Protein AF-E8ZKC7-F1 (afdb_monomer_lite)

Sequence (234 aa):
MHNDIKVHLKYLAEILKDTLNKMVFMGKIEFPKKLEAYANLWKEEFKDPFTIPLTEAEWQDIKGIAPQFRGNRELQSSIKNVKRTLERQQFRNLSILNLMDEKLNLYMHILETNRQLSLLTRSSQDEVAYISKDFKKRRLMGCQYIHREVKNVTKLTKKHVIVNDIGSYINMFVDFSVKELEHLTHFIKIIRGIVDETIVGEKLALLKTRIREGSFDLPSFRQYMKLESSVNKK

pLDDT: mean 77.43, std 14.8, range [42.66, 95.88]

Structure (mmCIF, N/CA/C/O backbone):
data_AF-E8ZKC7-F1
#
_entry.id   AF-E8ZKC7-F1
#
loop_
_atom_site.group_PDB
_atom_site.id
_atom_site.type_symbol
_atom_site.label_atom_id
_atom_site.label_alt_id
_atom_site.label_comp_id
_atom_site.label_asym_id
_atom_site.label_entity_id
_atom_site.label_seq_id
_atom_site.pdbx_PDB_ins_code
_atom_site.Cartn_x
_atom_site.Cartn_y
_atom_site.Cartn_z
_atom_site.occupancy
_atom_site.B_iso_or_equiv
_atom_site.auth_seq_id
_atom_site.auth_comp_id
_atom_site.auth_asym_id
_atom_site.auth_atom_id
_atom_site.pdbx_PDB_model_num
ATOM 1 N N . MET A 1 1 ? -11.491 -2.869 31.014 1.00 65.31 1 MET A N 1
ATOM 2 C CA . MET A 1 1 ? -11.883 -3.341 29.669 1.00 65.31 1 MET A CA 1
ATOM 3 C C . MET A 1 1 ? -12.138 -2.189 28.697 1.00 65.31 1 MET A C 1
ATOM 5 O O . MET A 1 1 ? -11.352 -2.021 27.777 1.00 65.31 1 MET A O 1
ATOM 9 N N . HIS A 1 2 ? -13.164 -1.348 28.894 1.00 69.25 2 HIS A N 1
ATOM 10 C CA . HIS A 1 2 ? -13.502 -0.270 27.942 1.00 69.25 2 HIS A CA 1
ATOM 11 C C . HIS A 1 2 ? -12.405 0.798 27.759 1.00 69.25 2 HIS A C 1
ATOM 13 O O . HIS A 1 2 ? -12.094 1.180 26.630 1.00 69.25 2 HIS A O 1
ATOM 19 N N . ASN A 1 3 ? -11.773 1.250 28.851 1.00 74.56 3 ASN A N 1
ATOM 20 C CA . ASN A 1 3 ? -10.626 2.165 28.770 1.00 74.56 3 ASN A CA 1
ATOM 21 C C . ASN A 1 3 ? -9.435 1.527 28.043 1.00 74.56 3 ASN A C 1
ATOM 23 O O . ASN A 1 3 ? -8.785 2.198 27.246 1.00 74.56 3 ASN A O 1
ATOM 27 N N . ASP A 1 4 ? -9.201 0.230 28.243 1.00 82.44 4 ASP A N 1
ATOM 28 C CA . ASP A 1 4 ? -8.106 -0.496 27.596 1.00 82.44 4 ASP A CA 1
ATOM 29 C C . ASP A 1 4 ? -8.325 -0.569 26.078 1.00 82.44 4 ASP A C 1
ATOM 31 O O . ASP A 1 4 ? -7.422 -0.248 25.309 1.00 82.44 4 ASP A O 1
ATOM 35 N N . ILE A 1 5 ? -9.553 -0.862 25.626 1.00 85.38 5 ILE A N 1
ATOM 36 C CA . ILE A 1 5 ? -9.918 -0.848 24.197 1.00 85.38 5 ILE A CA 1
ATOM 37 C C . ILE A 1 5 ? -9.679 0.540 23.585 1.00 85.38 5 ILE A C 1
ATOM 39 O O . ILE A 1 5 ? -9.070 0.641 22.519 1.00 85.38 5 ILE A O 1
ATOM 43 N N . LYS A 1 6 ? -10.094 1.624 24.259 1.00 84.88 6 LYS A N 1
ATOM 44 C CA . LYS A 1 6 ? -9.858 2.999 23.776 1.00 84.88 6 LYS A CA 1
ATOM 45 C C . LYS A 1 6 ? -8.367 3.321 23.654 1.00 84.88 6 LYS A C 1
ATOM 47 O O . LYS A 1 6 ? -7.958 3.945 22.672 1.00 84.88 6 LYS A O 1
ATOM 52 N N . VAL A 1 7 ? -7.559 2.877 24.615 1.00 88.69 7 VAL A N 1
ATOM 53 C CA . VAL A 1 7 ? -6.100 3.041 24.594 1.00 88.69 7 VAL A CA 1
ATOM 54 C C . VAL A 1 7 ? -5.484 2.257 23.431 1.00 88.69 7 VAL A C 1
ATOM 56 O O . VAL A 1 7 ? -4.734 2.829 22.638 1.00 88.69 7 VAL A O 1
ATOM 59 N N . HIS A 1 8 ? -5.849 0.985 23.260 1.00 90.44 8 HIS A N 1
ATOM 60 C CA . HIS A 1 8 ? -5.370 0.151 22.155 1.00 90.44 8 HIS A CA 1
ATOM 61 C C . HIS A 1 8 ? -5.750 0.735 20.787 1.00 90.44 8 HIS A C 1
ATOM 63 O O . HIS A 1 8 ? -4.905 0.809 19.894 1.00 90.44 8 HIS A O 1
ATOM 69 N N . LEU A 1 9 ? -6.981 1.233 20.634 1.00 90.31 9 LEU A N 1
ATOM 70 C CA . LEU A 1 9 ? -7.433 1.919 19.422 1.00 90.31 9 LEU A CA 1
ATOM 71 C C . LEU A 1 9 ? -6.625 3.175 19.112 1.00 90.31 9 LEU A C 1
ATOM 73 O O . LEU A 1 9 ? -6.311 3.415 17.949 1.00 90.31 9 LEU A O 1
ATOM 77 N N . LYS A 1 10 ? -6.306 3.989 20.124 1.00 91.56 10 LYS A N 1
ATOM 78 C CA . LYS A 1 10 ? -5.511 5.207 19.932 1.00 91.56 10 LYS A CA 1
ATOM 79 C C . LYS A 1 10 ? -4.134 4.865 19.362 1.00 91.56 10 LYS A C 1
ATOM 81 O O . LYS A 1 10 ? -3.764 5.401 18.322 1.00 91.56 10 LYS A O 1
ATOM 86 N N . TYR A 1 11 ? -3.424 3.929 19.987 1.00 93.25 11 TYR A N 1
ATOM 87 C CA . TYR A 1 11 ? -2.100 3.516 19.520 1.00 93.25 11 TYR A CA 1
ATOM 88 C C . TYR A 1 11 ? -2.143 2.823 18.155 1.00 93.25 11 TYR A C 1
ATOM 90 O O . TYR A 1 11 ? -1.273 3.048 17.315 1.00 93.25 11 TYR A O 1
ATOM 98 N N . LEU A 1 12 ? -3.165 2.001 17.899 1.00 93.12 12 LEU A N 1
ATOM 99 C CA . LEU A 1 12 ? -3.376 1.405 16.582 1.00 93.12 12 LEU A CA 1
ATOM 100 C C . LEU A 1 12 ? -3.551 2.483 15.507 1.00 93.12 12 LEU A C 1
ATOM 102 O O . LEU A 1 12 ? -2.923 2.405 14.450 1.00 93.12 12 LEU A O 1
ATOM 106 N N . ALA A 1 13 ? -4.400 3.474 15.790 1.00 92.69 13 ALA A N 1
ATOM 107 C CA . ALA A 1 13 ? -4.666 4.582 14.892 1.00 92.69 13 ALA A CA 1
ATOM 108 C C . ALA A 1 13 ? -3.384 5.349 14.582 1.00 92.69 13 ALA A C 1
ATOM 110 O O . ALA A 1 13 ? -3.121 5.597 13.416 1.00 92.69 13 ALA A O 1
ATOM 111 N N . GLU A 1 14 ? -2.574 5.676 15.589 1.00 94.25 14 GLU A N 1
ATOM 112 C CA . GLU A 1 14 ? -1.299 6.376 15.405 1.00 94.25 14 GLU A CA 1
ATOM 113 C C . GLU A 1 14 ? -0.352 5.602 14.471 1.00 94.25 14 GLU A C 1
ATOM 115 O O . GLU A 1 14 ? 0.099 6.159 13.471 1.00 94.25 14 GLU A O 1
ATOM 120 N N . ILE A 1 15 ? -0.124 4.308 14.726 1.00 93.56 15 ILE A N 1
ATOM 121 C CA . ILE A 1 15 ? 0.823 3.484 13.952 1.00 93.56 15 ILE A CA 1
ATOM 122 C C . ILE A 1 15 ? 0.359 3.288 12.498 1.00 93.56 15 ILE A C 1
ATOM 124 O O . ILE A 1 15 ? 1.130 3.493 11.553 1.00 93.56 15 ILE A O 1
ATOM 128 N N . LEU A 1 16 ? -0.897 2.872 12.293 1.00 93.25 16 LEU A N 1
ATOM 129 C CA . LEU A 1 16 ? -1.404 2.598 10.944 1.00 93.25 16 LEU A CA 1
ATOM 130 C C . LEU A 1 16 ? -1.605 3.883 10.140 1.00 93.25 16 LEU A C 1
ATOM 132 O O . LEU A 1 16 ? -1.280 3.913 8.954 1.00 93.25 16 LEU A O 1
ATOM 136 N N . LYS A 1 17 ? -2.099 4.955 10.770 1.00 93.75 17 LYS A N 1
ATOM 137 C CA . LYS A 1 17 ? -2.286 6.248 10.103 1.00 93.75 17 LYS A CA 1
ATOM 138 C C . LYS A 1 17 ? -0.957 6.845 9.665 1.00 93.75 17 LYS A C 1
ATOM 140 O O . LYS A 1 17 ? -0.885 7.350 8.551 1.00 93.75 17 LYS A O 1
ATOM 145 N N . ASP A 1 18 ? 0.079 6.779 10.501 1.00 95.19 18 ASP A N 1
ATOM 146 C CA . ASP A 1 18 ? 1.423 7.236 10.130 1.00 95.19 18 ASP A CA 1
ATOM 147 C C . ASP A 1 18 ? 1.944 6.487 8.895 1.00 95.19 18 ASP A C 1
ATOM 149 O O . ASP A 1 18 ? 2.360 7.105 7.915 1.00 95.19 18 ASP A O 1
ATOM 153 N N . THR A 1 19 ? 1.819 5.157 8.892 1.00 94.38 19 THR A N 1
ATOM 154 C CA . THR A 1 19 ? 2.231 4.316 7.757 1.00 94.38 19 THR A CA 1
ATOM 155 C C . THR A 1 19 ? 1.493 4.697 6.472 1.00 94.38 19 THR A C 1
ATOM 157 O O . THR A 1 19 ? 2.123 4.945 5.444 1.00 94.38 19 THR A O 1
ATOM 160 N N . LEU A 1 20 ? 0.163 4.795 6.530 1.00 93.44 20 LEU A N 1
ATOM 161 C CA . LEU A 1 20 ? -0.666 5.122 5.369 1.00 93.44 20 LEU A CA 1
ATOM 162 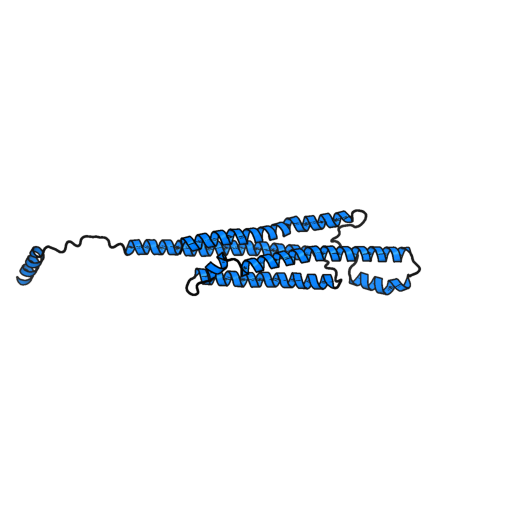C C . LEU A 1 20 ? -0.416 6.544 4.864 1.00 93.44 20 LEU A C 1
ATOM 164 O O . LEU A 1 20 ? -0.285 6.756 3.661 1.00 93.44 20 LEU A O 1
ATOM 168 N N . ASN A 1 21 ? -0.262 7.515 5.764 1.00 93.75 21 ASN A N 1
ATOM 169 C CA . ASN A 1 21 ? 0.079 8.885 5.389 1.00 93.75 21 ASN A CA 1
ATOM 170 C C . ASN A 1 21 ? 1.437 8.963 4.688 1.00 93.75 21 ASN A C 1
ATOM 172 O O . ASN A 1 21 ? 1.561 9.688 3.704 1.00 93.75 21 ASN A O 1
ATOM 176 N N . LYS A 1 22 ? 2.440 8.205 5.147 1.00 93.50 22 LYS A N 1
ATOM 177 C CA . LYS A 1 22 ? 3.746 8.122 4.476 1.00 93.50 22 LYS A CA 1
ATOM 178 C C . LYS A 1 22 ? 3.622 7.544 3.069 1.00 93.50 22 LYS A C 1
ATOM 180 O O . LYS A 1 22 ? 4.238 8.073 2.149 1.00 93.50 22 LYS A O 1
ATOM 185 N N . MET A 1 23 ? 2.800 6.511 2.879 1.00 93.56 23 MET A N 1
ATOM 186 C CA . MET A 1 23 ? 2.533 5.951 1.548 1.00 93.56 23 MET A CA 1
ATOM 187 C C . MET A 1 23 ? 1.838 6.969 0.633 1.00 93.56 23 MET A C 1
ATOM 189 O O . MET A 1 23 ? 2.282 7.184 -0.493 1.00 93.56 23 MET A O 1
ATOM 193 N N . VAL A 1 24 ? 0.808 7.665 1.127 1.00 91.81 24 VAL A N 1
ATOM 194 C CA . VAL A 1 24 ? 0.118 8.727 0.374 1.00 91.81 24 VAL A CA 1
ATOM 195 C C . VAL A 1 24 ? 1.070 9.874 0.023 1.00 91.81 24 VAL A C 1
ATOM 197 O O . VAL A 1 24 ? 1.074 10.341 -1.115 1.00 91.81 24 VAL A O 1
ATOM 200 N N . PHE A 1 25 ? 1.887 10.328 0.976 1.00 91.12 25 PHE A N 1
ATOM 201 C CA . PHE A 1 25 ? 2.868 11.391 0.762 1.00 91.12 25 PHE A CA 1
ATOM 202 C C . PHE A 1 25 ? 3.902 11.001 -0.296 1.00 91.12 25 PHE A C 1
ATOM 204 O O . PHE A 1 25 ? 4.134 11.759 -1.238 1.00 91.12 25 PHE A O 1
ATOM 211 N N . MET A 1 26 ? 4.477 9.802 -0.176 1.00 89.75 26 MET A N 1
ATOM 212 C CA . MET A 1 26 ? 5.424 9.264 -1.151 1.00 89.75 26 MET A CA 1
ATOM 213 C C . MET A 1 26 ? 4.820 9.257 -2.554 1.00 89.75 26 MET A C 1
ATOM 215 O O . MET A 1 26 ? 5.409 9.766 -3.504 1.00 89.75 26 MET A O 1
ATOM 219 N N . GLY A 1 27 ? 3.598 8.748 -2.634 1.00 86.75 27 GLY A N 1
ATOM 220 C CA . GLY A 1 27 ? 2.721 8.804 -3.781 1.00 86.75 27 GLY A CA 1
ATOM 221 C C . GLY A 1 27 ? 2.618 10.150 -4.486 1.00 86.75 27 GLY A C 1
ATOM 222 O O . GLY A 1 27 ? 2.897 10.275 -5.674 1.00 86.75 27 GLY A O 1
ATOM 223 N N . LYS A 1 28 ? 2.180 11.155 -3.724 1.00 87.44 28 LYS A N 1
ATOM 224 C CA . LYS A 1 28 ? 1.818 12.482 -4.234 1.00 87.44 28 LYS A CA 1
ATOM 225 C C . LYS A 1 28 ? 3.014 13.403 -4.458 1.00 87.44 28 LYS A C 1
ATOM 227 O O . LYS A 1 28 ? 2.903 14.336 -5.245 1.00 87.44 28 LYS A O 1
ATOM 232 N N . ILE A 1 29 ? 4.118 13.192 -3.740 1.00 86.38 29 ILE A N 1
ATOM 233 C CA . ILE A 1 29 ? 5.238 14.142 -3.683 1.00 86.38 29 ILE A CA 1
ATOM 234 C C . ILE A 1 29 ? 6.564 13.485 -4.064 1.00 86.38 29 ILE A C 1
ATOM 236 O O . ILE A 1 29 ? 7.255 13.984 -4.952 1.00 86.38 29 ILE A O 1
ATOM 240 N N . GLU A 1 30 ? 6.957 12.390 -3.407 1.00 86.31 30 GLU A N 1
ATOM 241 C CA . GLU A 1 30 ? 8.292 11.811 -3.615 1.00 86.31 30 GLU A CA 1
ATOM 242 C C . GLU A 1 30 ? 8.447 11.158 -4.987 1.00 86.31 30 GLU A C 1
ATOM 244 O O . GLU A 1 30 ? 9.483 11.343 -5.626 1.00 86.31 30 GLU A O 1
ATOM 249 N N . PHE A 1 31 ? 7.443 10.412 -5.458 1.00 87.88 31 PHE A N 1
ATOM 250 C CA . PHE A 1 31 ? 7.515 9.773 -6.769 1.00 87.88 31 PHE A CA 1
ATOM 251 C C . PHE A 1 31 ? 7.603 10.796 -7.907 1.00 87.88 31 PHE A C 1
ATOM 253 O O . PHE A 1 31 ? 8.563 10.690 -8.673 1.00 87.88 31 PHE A O 1
ATOM 260 N N . PRO A 1 32 ? 6.730 11.823 -8.000 1.00 83.38 32 PRO A N 1
ATOM 261 C CA . PRO A 1 32 ? 6.883 12.876 -9.004 1.00 83.38 32 PRO A CA 1
ATOM 262 C C . PRO A 1 32 ? 8.246 13.572 -8.951 1.00 83.38 32 PRO A C 1
ATOM 264 O O . PRO A 1 32 ? 8.886 13.736 -9.984 1.00 83.38 32 PRO A O 1
ATOM 267 N N . LYS A 1 33 ? 8.755 13.903 -7.756 1.00 82.88 33 LYS A N 1
ATOM 268 C CA . LYS A 1 33 ? 10.082 14.527 -7.612 1.00 82.88 33 LYS A CA 1
ATOM 269 C C . LYS A 1 33 ? 11.218 13.622 -8.080 1.00 82.88 33 LYS A C 1
ATOM 271 O O . LYS A 1 33 ? 12.145 14.096 -8.726 1.00 82.88 33 LYS A O 1
ATOM 276 N N . LYS A 1 34 ? 11.172 12.322 -7.765 1.00 83.38 34 LYS A N 1
ATOM 277 C CA . LYS A 1 34 ? 12.164 11.352 -8.260 1.00 83.38 34 LYS A CA 1
ATOM 278 C C . LYS A 1 34 ? 12.102 11.237 -9.775 1.00 83.38 34 LYS A C 1
ATOM 280 O O . LYS A 1 34 ? 13.139 11.245 -10.428 1.00 83.38 34 LYS A O 1
ATOM 285 N N . LEU A 1 35 ? 10.895 11.166 -10.324 1.00 77.19 35 LEU A N 1
ATOM 286 C CA . LEU A 1 35 ? 10.656 11.151 -11.760 1.00 77.19 35 LEU A CA 1
ATOM 287 C C . LEU A 1 35 ? 11.234 12.393 -12.448 1.00 77.19 35 LEU A C 1
ATOM 289 O O . LEU A 1 35 ? 11.969 12.253 -13.422 1.00 77.19 35 LEU A O 1
ATOM 293 N N . GLU A 1 36 ? 10.992 13.582 -11.900 1.00 75.50 36 GLU A N 1
ATOM 294 C CA . GLU A 1 36 ? 11.533 14.844 -12.408 1.00 75.50 36 GLU A CA 1
ATOM 295 C C . GLU A 1 36 ? 13.062 14.925 -12.274 1.00 75.50 36 GLU A C 1
ATOM 297 O O . GLU A 1 36 ? 13.755 15.287 -13.223 1.00 75.50 36 GLU A O 1
ATOM 302 N N . ALA A 1 37 ? 13.623 14.532 -11.128 1.00 75.19 37 ALA A N 1
ATOM 303 C CA . ALA A 1 37 ? 15.070 14.477 -10.936 1.00 75.19 37 ALA A CA 1
ATOM 304 C C . ALA A 1 37 ? 15.726 13.546 -11.962 1.00 75.19 37 ALA A C 1
ATOM 306 O O . ALA A 1 37 ? 16.743 13.892 -12.565 1.00 75.19 37 ALA A O 1
ATOM 307 N N . TYR A 1 38 ? 15.111 12.390 -12.219 1.00 75.62 38 TYR A N 1
ATOM 308 C CA . TYR A 1 38 ? 15.585 11.494 -13.256 1.00 75.62 38 TYR A CA 1
ATOM 309 C C . TYR A 1 38 ? 15.369 12.030 -14.666 1.00 75.62 38 TYR A C 1
ATOM 311 O O . TYR A 1 38 ? 16.163 11.671 -15.524 1.00 75.62 38 TYR A O 1
ATOM 319 N N . ALA A 1 39 ? 14.340 12.843 -14.921 1.00 67.00 39 ALA A N 1
ATOM 320 C CA . ALA A 1 39 ? 14.123 13.531 -16.194 1.00 67.00 39 ALA A CA 1
ATOM 321 C C . ALA A 1 39 ? 15.231 14.551 -16.476 1.00 67.00 39 ALA A C 1
ATOM 323 O O . ALA A 1 39 ? 15.784 14.604 -17.571 1.00 67.00 39 ALA A O 1
ATOM 324 N N . ASN A 1 40 ? 15.593 15.329 -15.456 1.00 63.78 40 ASN A N 1
ATOM 325 C CA . ASN A 1 40 ? 16.564 16.415 -15.552 1.00 63.78 40 ASN A CA 1
ATOM 326 C C . ASN A 1 40 ? 17.985 15.938 -15.887 1.00 63.78 40 ASN A C 1
ATOM 328 O O . ASN A 1 40 ? 18.739 16.694 -16.491 1.00 63.78 40 ASN A O 1
ATOM 332 N N . LEU A 1 41 ? 18.329 14.678 -15.593 1.00 61.31 41 LEU A N 1
ATOM 333 C CA . LEU A 1 41 ? 19.590 14.049 -16.021 1.00 61.31 41 LEU A CA 1
ATOM 334 C C . LEU A 1 41 ? 19.732 13.911 -17.554 1.00 61.31 41 LEU A C 1
ATOM 336 O O . LEU A 1 41 ? 20.786 13.492 -18.027 1.00 61.31 41 LEU A O 1
ATOM 340 N N . TRP A 1 42 ? 18.686 14.233 -18.321 1.00 57.28 42 TRP A N 1
ATOM 341 C CA . TRP A 1 42 ? 18.598 14.019 -19.771 1.00 57.28 42 TRP A CA 1
ATOM 342 C C . TRP A 1 42 ? 18.206 15.254 -20.572 1.00 57.28 42 TRP A C 1
ATOM 344 O O . TRP A 1 42 ? 17.943 15.152 -21.772 1.00 57.28 42 TRP A O 1
ATOM 354 N N . LYS A 1 43 ? 18.175 16.419 -19.920 1.00 52.59 43 LYS A N 1
ATOM 355 C CA . LYS A 1 43 ? 17.760 17.692 -20.520 1.00 52.59 43 LYS A CA 1
ATOM 356 C C . LYS A 1 43 ? 18.650 18.196 -21.664 1.00 52.59 43 LYS A C 1
ATOM 358 O O . LYS A 1 43 ? 18.370 19.273 -22.174 1.00 52.59 43 LYS A O 1
ATOM 363 N N . GLU A 1 44 ? 19.652 17.438 -22.109 1.00 47.19 44 GLU A N 1
ATOM 364 C CA . GLU A 1 44 ? 20.413 17.806 -23.303 1.00 47.19 44 GLU A CA 1
ATOM 365 C C . GLU A 1 44 ? 19.759 17.423 -24.635 1.00 47.19 44 GLU A C 1
ATOM 367 O O . GLU A 1 44 ? 20.146 18.051 -25.602 1.00 47.19 44 GLU A O 1
ATOM 372 N N . GLU A 1 45 ? 18.747 16.537 -24.746 1.00 45.38 45 GLU A N 1
ATOM 373 C CA . GLU A 1 45 ? 18.021 16.419 -26.045 1.00 45.38 45 GLU A CA 1
ATOM 374 C C . GLU A 1 45 ? 16.715 15.593 -26.101 1.00 45.38 45 GLU A C 1
ATOM 376 O O . GLU A 1 45 ? 16.157 15.419 -27.183 1.00 45.38 45 GLU A O 1
ATOM 381 N N . PHE A 1 46 ? 16.156 15.096 -24.990 1.00 45.06 46 PHE A N 1
ATOM 382 C CA . PHE A 1 46 ? 14.907 14.313 -25.045 1.00 45.06 46 PHE A CA 1
ATOM 383 C C . PHE A 1 46 ? 13.725 15.045 -24.396 1.00 45.06 46 PHE A C 1
ATOM 385 O O . PHE A 1 46 ? 13.718 15.309 -23.193 1.00 45.06 46 PHE A O 1
ATOM 392 N N . LYS A 1 47 ? 12.704 15.358 -25.214 1.00 47.12 47 LYS A N 1
ATOM 393 C CA . LYS A 1 47 ? 11.360 15.744 -24.750 1.00 47.12 47 LYS A CA 1
ATOM 394 C C . LYS A 1 47 ? 10.814 14.658 -23.821 1.00 47.12 47 LYS A C 1
ATOM 396 O O . LYS A 1 47 ? 11.007 13.482 -24.099 1.00 47.12 47 LYS A O 1
ATOM 401 N N . ASP A 1 48 ? 10.178 15.119 -22.743 1.00 49.12 48 ASP A N 1
ATOM 402 C CA . ASP A 1 48 ? 9.469 14.395 -21.679 1.00 49.12 48 ASP A CA 1
ATOM 403 C C . ASP A 1 48 ? 9.745 12.869 -21.592 1.00 49.12 48 ASP A C 1
ATOM 405 O O . ASP A 1 48 ? 9.266 12.101 -22.429 1.00 49.12 48 ASP A O 1
ATOM 409 N N . PRO A 1 49 ? 10.470 12.391 -20.558 1.00 47.41 49 PRO A N 1
ATOM 410 C CA . PRO A 1 49 ? 10.896 10.993 -20.427 1.00 47.41 49 PRO A CA 1
ATOM 411 C C . PRO A 1 49 ? 9.755 9.982 -20.207 1.00 47.41 49 PRO A C 1
ATOM 413 O O . PRO A 1 49 ? 10.057 8.799 -20.004 1.00 47.41 49 PRO A O 1
ATOM 416 N N . PHE A 1 50 ? 8.495 10.436 -20.189 1.00 46.53 50 PHE A N 1
ATOM 417 C CA . PHE A 1 50 ? 7.278 9.616 -20.147 1.00 46.53 50 PHE A CA 1
ATOM 418 C C . PHE A 1 50 ? 6.581 9.498 -21.506 1.00 46.53 50 PHE A C 1
ATOM 420 O O . PHE A 1 50 ? 5.852 8.533 -21.730 1.00 46.53 50 PHE A O 1
ATOM 427 N N . THR A 1 51 ? 6.827 10.426 -22.433 1.00 44.72 51 THR A N 1
ATOM 428 C CA . THR A 1 51 ? 6.431 10.271 -23.837 1.00 44.72 51 THR A CA 1
ATOM 429 C C . THR A 1 51 ? 7.474 9.457 -24.576 1.00 44.72 51 THR A C 1
ATOM 431 O O . THR A 1 51 ? 8.650 9.805 -24.648 1.00 44.72 51 THR A O 1
ATOM 434 N N . ILE A 1 52 ? 7.023 8.342 -25.129 1.00 52.09 52 ILE A N 1
ATOM 435 C CA . ILE A 1 52 ? 7.858 7.386 -25.838 1.00 52.09 52 ILE A CA 1
ATOM 436 C C . ILE A 1 52 ? 8.085 7.879 -27.274 1.00 52.09 52 ILE A C 1
ATOM 438 O O . ILE A 1 52 ? 7.102 8.103 -27.979 1.00 52.09 52 ILE A O 1
ATOM 442 N N . PRO A 1 53 ? 9.338 7.990 -27.750 1.00 52.41 53 PRO A N 1
ATOM 443 C CA . PRO A 1 53 ? 9.614 8.071 -29.181 1.00 52.41 53 PRO A CA 1
ATOM 444 C C . PRO A 1 53 ? 9.718 6.687 -29.859 1.00 52.41 53 PRO A C 1
ATOM 446 O O . PRO A 1 53 ? 9.696 6.642 -31.082 1.00 52.41 53 PRO A O 1
ATOM 449 N N . LEU A 1 54 ? 9.856 5.580 -29.103 1.00 53.44 54 LEU A N 1
ATOM 450 C CA . LEU A 1 54 ? 10.018 4.205 -29.619 1.00 53.44 54 LEU A CA 1
ATOM 451 C C . LEU A 1 54 ? 9.591 3.099 -28.618 1.00 53.44 54 LEU A C 1
ATOM 453 O O . LEU A 1 54 ? 10.095 3.037 -27.497 1.00 53.44 54 LEU A O 1
ATOM 457 N N . THR A 1 55 ? 8.680 2.214 -29.024 1.00 63.16 55 THR A N 1
ATOM 458 C CA . THR A 1 55 ? 8.158 1.049 -28.283 1.00 63.16 55 THR A CA 1
ATOM 459 C C . THR A 1 55 ? 9.122 -0.149 -28.297 1.00 63.16 55 THR A C 1
ATOM 461 O O . THR A 1 55 ? 10.005 -0.248 -29.145 1.00 63.16 55 THR A O 1
ATOM 464 N N . GLU A 1 56 ? 8.940 -1.111 -27.378 1.00 63.06 56 GLU A N 1
ATOM 465 C CA . GLU A 1 56 ? 9.730 -2.360 -27.351 1.00 63.06 56 GLU A CA 1
ATOM 466 C C . GLU A 1 56 ? 9.589 -3.163 -28.656 1.00 63.06 56 GLU A C 1
ATOM 468 O O . GLU A 1 56 ? 10.562 -3.748 -29.120 1.00 63.06 56 GLU A O 1
ATOM 473 N N . ALA A 1 57 ? 8.405 -3.157 -29.279 1.00 67.38 57 ALA A N 1
ATOM 474 C CA . ALA A 1 57 ? 8.180 -3.799 -30.574 1.00 67.38 57 ALA A CA 1
ATOM 475 C C . ALA A 1 57 ? 9.028 -3.140 -31.673 1.00 67.38 57 ALA A C 1
ATOM 477 O O . ALA A 1 57 ? 9.810 -3.816 -32.337 1.00 67.38 57 ALA A O 1
ATOM 478 N N . GLU A 1 58 ? 8.969 -1.811 -31.771 1.00 65.12 58 GLU A N 1
ATOM 479 C CA . GLU A 1 58 ? 9.774 -1.044 -32.726 1.00 65.12 58 GLU A CA 1
ATOM 480 C C . GLU A 1 58 ? 11.285 -1.213 -32.467 1.00 65.12 58 GLU A C 1
ATOM 482 O O . GLU A 1 58 ? 12.084 -1.244 -33.403 1.00 65.12 58 GLU A O 1
ATOM 487 N N . TRP A 1 59 ? 11.705 -1.400 -31.210 1.00 71.00 59 TRP A N 1
ATOM 488 C CA . TRP A 1 59 ? 13.095 -1.721 -30.883 1.00 71.00 59 TRP A CA 1
ATOM 489 C C . TRP A 1 59 ? 13.514 -3.126 -31.335 1.00 71.00 59 TRP A C 1
ATOM 491 O O . TRP A 1 59 ? 14.620 -3.292 -31.859 1.00 71.00 59 TRP A O 1
ATOM 501 N N . GLN A 1 60 ? 12.662 -4.141 -31.159 1.00 71.50 60 GLN A N 1
ATOM 502 C CA . GLN A 1 60 ? 12.948 -5.492 -31.655 1.00 71.50 60 GLN A CA 1
ATOM 503 C C . GLN A 1 60 ? 13.024 -5.520 -33.186 1.00 71.50 60 GLN A C 1
ATOM 505 O O . GLN A 1 60 ? 13.922 -6.164 -33.733 1.00 71.50 60 GLN A O 1
ATOM 510 N N . ASP A 1 61 ? 12.171 -4.752 -33.864 1.00 75.31 61 ASP A N 1
ATOM 511 C CA . ASP A 1 61 ? 12.208 -4.596 -35.319 1.00 75.31 61 ASP A CA 1
ATOM 512 C C . ASP A 1 61 ? 13.521 -3.940 -35.773 1.00 75.31 61 ASP A C 1
ATOM 514 O O . ASP A 1 61 ? 14.228 -4.488 -36.625 1.00 75.31 61 ASP A O 1
ATOM 518 N N . ILE A 1 62 ? 13.929 -2.836 -35.128 1.00 69.12 62 ILE A N 1
ATOM 519 C CA . ILE A 1 62 ? 15.227 -2.181 -35.373 1.00 69.12 62 ILE A CA 1
ATOM 520 C C . ILE A 1 62 ? 16.383 -3.155 -35.141 1.00 69.12 62 ILE A C 1
ATOM 522 O O . ILE A 1 62 ? 17.326 -3.203 -35.930 1.00 69.12 62 ILE A O 1
ATOM 526 N N . LYS A 1 63 ? 16.325 -3.962 -34.079 1.00 68.69 63 LYS A N 1
ATOM 527 C CA . LYS A 1 63 ? 17.357 -4.954 -33.758 1.00 68.69 63 LYS A CA 1
ATOM 528 C C . LYS A 1 63 ? 17.452 -6.056 -34.818 1.00 68.69 63 LYS A C 1
ATOM 530 O O . LYS A 1 63 ? 18.558 -6.534 -35.076 1.00 68.69 63 LYS A O 1
ATOM 535 N N . GLY A 1 64 ? 16.333 -6.438 -35.435 1.00 75.62 64 GLY A N 1
ATOM 536 C CA . GLY A 1 64 ? 16.281 -7.417 -36.523 1.00 75.62 64 GLY A CA 1
ATOM 537 C C . GLY A 1 64 ? 16.945 -6.922 -37.811 1.00 75.62 64 GLY A C 1
ATOM 538 O O . GLY A 1 64 ? 17.662 -7.681 -38.464 1.00 75.62 64 GLY A O 1
ATOM 539 N N . ILE A 1 65 ? 16.775 -5.639 -38.142 1.00 74.12 65 ILE A N 1
ATOM 540 C CA . ILE A 1 65 ? 17.328 -5.033 -39.368 1.00 74.12 65 ILE A CA 1
ATOM 541 C C . ILE A 1 65 ? 18.724 -4.417 -39.177 1.00 74.12 65 ILE A C 1
ATOM 543 O O . ILE A 1 65 ? 19.493 -4.323 -40.133 1.00 74.12 65 ILE A O 1
ATOM 547 N N . ALA A 1 66 ? 19.112 -4.058 -37.948 1.00 67.81 66 ALA A N 1
ATOM 548 C CA . ALA A 1 66 ? 20.399 -3.437 -37.609 1.00 67.81 66 ALA A CA 1
ATOM 549 C C . ALA A 1 66 ? 21.655 -4.135 -38.184 1.00 67.81 66 ALA A C 1
ATOM 551 O O . ALA A 1 66 ? 22.588 -3.428 -38.587 1.00 67.81 66 ALA A O 1
ATOM 552 N N . PRO A 1 67 ? 21.734 -5.483 -38.267 1.00 76.12 67 PRO A N 1
ATOM 553 C CA . PRO A 1 67 ? 22.883 -6.170 -38.856 1.00 76.12 67 PRO A CA 1
ATOM 554 C C . PRO A 1 67 ? 23.090 -5.880 -40.349 1.00 76.12 67 PRO A C 1
ATOM 556 O O . PRO A 1 67 ? 24.221 -5.989 -40.820 1.00 76.12 67 PRO A O 1
ATOM 559 N N . GLN A 1 68 ? 22.038 -5.489 -41.078 1.00 79.25 68 GLN A N 1
ATOM 560 C CA . GLN A 1 68 ? 22.102 -5.166 -42.510 1.00 79.25 68 GLN A CA 1
ATOM 561 C C . GLN A 1 68 ? 22.794 -3.818 -42.772 1.00 79.25 68 GLN A C 1
ATOM 563 O O . GLN A 1 68 ? 23.285 -3.570 -43.868 1.00 79.25 68 GLN A O 1
ATOM 568 N N . PHE A 1 69 ? 22.919 -2.974 -41.744 1.00 71.44 69 PHE A N 1
ATOM 569 C CA . PHE A 1 69 ? 23.477 -1.626 -41.844 1.00 71.44 69 PHE A CA 1
ATOM 570 C C . PHE A 1 69 ? 24.777 -1.450 -41.044 1.00 71.44 69 PHE A C 1
ATOM 572 O O . PHE A 1 69 ? 25.086 -0.358 -40.563 1.00 71.44 69 PHE A O 1
ATOM 579 N N . ARG A 1 70 ? 25.57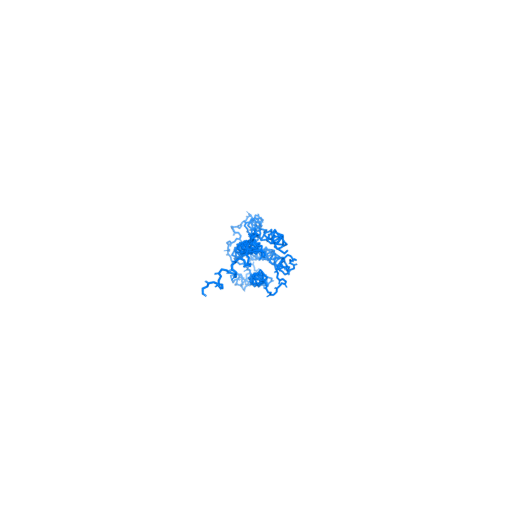0 -2.518 -40.879 1.00 69.00 70 ARG A N 1
ATOM 580 C CA . ARG A 1 70 ? 26.842 -2.482 -40.122 1.00 69.00 70 ARG A CA 1
ATOM 581 C C . ARG A 1 70 ? 27.844 -1.436 -40.628 1.00 69.00 70 ARG A C 1
ATOM 583 O O . ARG A 1 70 ? 28.652 -0.959 -39.838 1.00 69.00 70 ARG A O 1
ATOM 590 N N . GLY A 1 71 ? 27.790 -1.068 -41.911 1.00 76.00 71 GLY A N 1
ATOM 591 C CA . GLY A 1 71 ? 28.655 -0.038 -42.502 1.00 76.00 71 GLY A CA 1
ATOM 592 C C . GLY A 1 71 ? 28.263 1.405 -42.156 1.00 76.00 71 GLY A C 1
ATOM 593 O O . GLY A 1 71 ? 29.087 2.306 -42.297 1.00 76.00 71 GLY A O 1
ATOM 594 N N . ASN A 1 72 ? 27.037 1.644 -41.678 1.00 81.12 72 ASN A N 1
ATOM 595 C CA . ASN A 1 72 ? 26.545 2.986 -41.374 1.00 81.12 72 ASN A CA 1
ATOM 596 C C . ASN A 1 72 ? 26.852 3.360 -39.912 1.00 81.12 72 ASN A C 1
ATOM 598 O O . ASN A 1 72 ? 26.123 2.991 -38.989 1.00 81.12 72 ASN A O 1
ATOM 602 N N . ARG A 1 73 ? 27.950 4.099 -39.702 1.00 78.88 73 ARG A N 1
ATOM 603 C CA . ARG A 1 73 ? 28.421 4.513 -38.366 1.00 78.88 73 ARG A CA 1
ATOM 604 C C . ARG A 1 73 ? 27.403 5.363 -37.602 1.00 78.88 73 ARG A C 1
ATOM 606 O O . ARG A 1 73 ? 27.280 5.189 -36.391 1.00 78.88 73 ARG A O 1
ATOM 613 N N . GLU A 1 74 ? 26.680 6.244 -38.288 1.00 73.50 74 GLU A N 1
ATOM 614 C CA . GLU A 1 74 ? 25.660 7.099 -37.671 1.00 73.50 74 GLU A CA 1
ATOM 615 C C . GLU A 1 74 ? 24.497 6.262 -37.143 1.00 73.50 74 GLU A C 1
ATOM 617 O O . GLU A 1 74 ? 24.138 6.379 -35.975 1.00 73.50 74 GLU A O 1
ATOM 622 N N . LEU A 1 75 ? 23.984 5.325 -37.946 1.00 71.44 75 LEU A N 1
ATOM 623 C CA . LEU A 1 75 ? 22.912 4.431 -37.512 1.00 71.44 75 LEU A CA 1
ATOM 624 C C . LEU A 1 75 ? 23.342 3.533 -36.341 1.00 71.44 75 LEU A C 1
ATOM 626 O O . LEU A 1 75 ? 22.585 3.366 -35.386 1.00 71.44 75 LEU A O 1
ATOM 630 N N . GLN A 1 76 ? 24.565 2.990 -36.362 1.00 72.62 76 GLN A N 1
ATOM 631 C CA . GLN A 1 76 ? 25.089 2.205 -35.235 1.00 72.62 76 GLN A CA 1
ATOM 632 C C . GLN A 1 76 ? 25.225 3.051 -33.956 1.00 72.62 76 GLN A C 1
ATOM 634 O O . GLN A 1 76 ? 24.948 2.564 -32.856 1.00 72.62 76 GLN A O 1
ATOM 639 N N . SER A 1 77 ? 25.615 4.324 -34.089 1.00 73.00 77 SER A N 1
ATOM 640 C CA . SER A 1 77 ? 25.649 5.283 -32.980 1.00 73.00 77 SER A CA 1
ATOM 641 C C . SER A 1 77 ? 24.246 5.540 -32.416 1.00 73.00 77 SER A C 1
ATOM 643 O O . SER A 1 77 ? 24.037 5.425 -31.207 1.00 73.00 77 SER A O 1
ATOM 645 N N . SER A 1 78 ? 23.259 5.772 -33.286 1.00 69.50 78 SER A N 1
ATOM 646 C CA . SER A 1 78 ? 21.859 5.984 -32.902 1.00 69.50 78 SER A CA 1
ATOM 647 C C . SER A 1 78 ? 21.263 4.770 -32.186 1.00 69.50 78 SER A C 1
ATOM 649 O O . SER A 1 78 ? 20.694 4.916 -31.106 1.00 69.50 78 SER A O 1
ATOM 651 N N . ILE A 1 79 ? 21.476 3.555 -32.702 1.00 71.06 79 ILE A N 1
ATOM 652 C CA . ILE A 1 79 ? 21.039 2.300 -32.062 1.00 71.06 79 ILE A CA 1
ATOM 653 C C . ILE A 1 79 ? 21.660 2.160 -30.665 1.00 71.06 79 ILE A C 1
ATOM 655 O O . ILE A 1 79 ? 20.976 1.827 -29.695 1.00 71.06 79 ILE A O 1
ATOM 659 N N . LYS A 1 80 ? 22.959 2.447 -30.525 1.00 73.19 80 LYS A N 1
ATOM 660 C CA . LYS A 1 80 ? 23.649 2.398 -29.228 1.00 73.19 80 LYS A CA 1
ATOM 661 C C . LYS A 1 80 ? 23.082 3.416 -28.234 1.00 73.19 80 LYS A C 1
ATOM 663 O O . LYS A 1 80 ? 22.974 3.099 -27.047 1.00 73.19 80 LYS A O 1
ATOM 668 N N . ASN A 1 81 ? 22.723 4.609 -28.698 1.00 71.62 81 ASN A N 1
ATOM 669 C CA . ASN A 1 81 ? 22.107 5.641 -27.867 1.00 71.62 81 ASN A CA 1
ATOM 670 C C . ASN A 1 81 ? 20.700 5.232 -27.418 1.00 71.62 81 ASN A C 1
ATOM 672 O O . ASN A 1 81 ? 20.428 5.278 -26.220 1.00 71.62 81 ASN A O 1
ATOM 676 N N . VAL A 1 82 ? 19.862 4.725 -28.329 1.00 72.00 82 VAL A N 1
ATOM 677 C CA . VAL A 1 82 ? 18.526 4.200 -27.996 1.00 72.00 82 VAL A CA 1
ATOM 678 C C . VAL A 1 82 ? 18.626 3.095 -26.945 1.00 72.00 82 VAL A C 1
ATOM 680 O O . VAL A 1 82 ? 17.978 3.183 -25.905 1.00 72.00 82 VAL A O 1
ATOM 683 N N . LYS A 1 83 ? 19.521 2.114 -27.130 1.00 72.56 83 LYS A N 1
ATOM 684 C CA . LYS A 1 83 ? 19.742 1.037 -26.151 1.00 72.56 83 LYS A CA 1
ATOM 685 C C . LYS A 1 83 ? 20.055 1.572 -24.747 1.00 72.56 83 LYS A C 1
ATOM 687 O O . LYS A 1 83 ? 19.458 1.126 -23.770 1.00 72.56 83 LYS A O 1
ATOM 692 N N . ARG A 1 84 ? 20.973 2.539 -24.640 1.00 75.06 84 ARG A N 1
ATOM 693 C CA . ARG A 1 84 ? 21.350 3.158 -23.355 1.00 75.06 84 ARG A CA 1
ATOM 694 C C . ARG A 1 84 ? 20.177 3.883 -22.695 1.00 75.06 84 ARG A C 1
ATOM 696 O O . ARG A 1 84 ? 20.069 3.871 -21.468 1.00 75.06 84 ARG A O 1
ATOM 703 N N . THR A 1 85 ? 19.315 4.514 -23.487 1.00 74.25 85 THR A N 1
ATOM 704 C CA . THR A 1 85 ? 18.099 5.172 -22.996 1.00 74.25 85 THR A CA 1
ATOM 705 C C . THR A 1 85 ? 17.122 4.155 -22.410 1.00 74.25 85 THR A C 1
ATOM 707 O O . THR A 1 85 ? 16.684 4.332 -21.272 1.00 74.25 85 THR A O 1
ATOM 710 N N . LEU A 1 86 ? 16.865 3.050 -23.119 1.00 74.19 86 LEU A N 1
ATOM 711 C CA . LEU A 1 86 ? 15.969 1.985 -22.654 1.00 74.19 86 LEU A CA 1
ATOM 712 C C . LEU A 1 86 ? 16.485 1.316 -21.366 1.00 74.19 86 LEU A C 1
ATOM 714 O O . LEU A 1 86 ? 15.728 1.149 -20.410 1.00 74.19 86 LEU A O 1
ATOM 718 N N . GLU A 1 87 ? 17.785 1.012 -21.281 1.00 76.12 87 GLU A N 1
ATOM 719 C CA . GLU A 1 87 ? 18.408 0.427 -20.079 1.00 76.12 87 GLU A CA 1
ATOM 720 C C . GLU A 1 87 ? 18.267 1.335 -18.849 1.00 76.12 87 GLU A C 1
ATOM 722 O O . GLU A 1 87 ? 17.941 0.884 -17.746 1.00 76.12 87 GLU A O 1
ATOM 727 N N . ARG A 1 88 ? 18.476 2.644 -19.021 1.00 77.12 88 ARG A N 1
ATOM 728 C CA . ARG A 1 88 ? 18.324 3.599 -17.920 1.00 77.12 88 ARG A CA 1
ATOM 729 C C . ARG A 1 88 ? 16.852 3.790 -17.540 1.00 77.12 88 ARG A C 1
ATOM 731 O O . ARG A 1 88 ? 16.561 3.886 -16.349 1.00 77.12 88 ARG A O 1
ATOM 738 N N . GLN A 1 89 ? 15.915 3.787 -18.493 1.00 76.00 89 GLN A N 1
ATOM 739 C CA . GLN A 1 89 ? 14.477 3.792 -18.191 1.00 76.00 89 GLN A CA 1
ATOM 740 C C . GLN A 1 89 ? 14.070 2.554 -17.382 1.00 76.00 89 GLN A C 1
ATOM 742 O O . GLN A 1 89 ? 13.401 2.690 -16.355 1.00 76.00 89 GLN A O 1
ATOM 747 N N . GLN A 1 90 ? 14.536 1.370 -17.787 1.00 78.50 90 GLN A N 1
ATOM 748 C CA . GLN A 1 90 ? 14.325 0.115 -17.067 1.00 78.50 90 GLN A CA 1
ATOM 749 C C . GLN A 1 90 ? 14.833 0.210 -15.620 1.00 78.50 90 GLN A C 1
ATOM 751 O O . GLN A 1 90 ? 14.103 -0.124 -14.685 1.00 78.50 90 GLN A O 1
ATOM 756 N N . PHE A 1 91 ? 16.052 0.722 -15.415 1.00 82.44 91 PHE A N 1
ATOM 757 C CA . PHE A 1 91 ? 16.635 0.913 -14.084 1.00 82.44 91 PHE A CA 1
ATOM 758 C C . PHE A 1 91 ? 15.783 1.824 -13.182 1.00 82.44 91 PHE A C 1
ATOM 760 O O . PHE A 1 91 ? 15.505 1.473 -12.033 1.00 82.44 91 PHE A O 1
ATOM 767 N N . ARG A 1 92 ? 15.315 2.970 -13.697 1.00 80.44 92 ARG A N 1
ATOM 768 C CA . ARG A 1 92 ? 14.445 3.894 -12.942 1.00 80.44 92 ARG A CA 1
ATOM 769 C C . ARG A 1 92 ? 13.128 3.241 -12.544 1.00 80.44 92 ARG A C 1
ATOM 771 O O . ARG A 1 92 ? 12.728 3.319 -11.383 1.00 80.44 92 ARG A O 1
ATOM 778 N N . ASN A 1 93 ? 12.469 2.594 -13.505 1.00 83.94 93 ASN A N 1
ATOM 779 C CA . ASN A 1 93 ? 11.186 1.943 -13.277 1.00 83.94 93 ASN A CA 1
ATOM 780 C C . ASN A 1 93 ? 11.328 0.850 -12.216 1.00 83.94 93 ASN A C 1
ATOM 782 O O . ASN A 1 93 ? 10.514 0.779 -11.301 1.00 83.94 93 ASN A O 1
ATOM 786 N N . LEU A 1 94 ? 12.405 0.059 -12.268 1.00 87.38 94 LEU A N 1
ATOM 787 C CA . LEU A 1 94 ? 12.720 -0.918 -11.225 1.00 87.38 94 LEU A CA 1
ATOM 788 C C . LEU A 1 94 ? 12.914 -0.271 -9.854 1.00 87.38 94 LEU A C 1
ATOM 790 O O . LEU A 1 94 ? 12.397 -0.790 -8.870 1.00 87.38 94 LEU A O 1
ATOM 794 N N . SER A 1 95 ? 13.629 0.852 -9.769 1.00 87.88 95 SER A N 1
ATOM 795 C CA . SER A 1 95 ? 13.828 1.561 -8.500 1.00 87.88 95 SER A CA 1
ATOM 796 C C . SER A 1 95 ? 12.500 2.008 -7.875 1.00 87.88 95 SER A C 1
ATOM 798 O O . SER A 1 95 ? 12.283 1.801 -6.681 1.00 87.88 95 SER A O 1
ATOM 800 N N . ILE A 1 96 ? 11.587 2.553 -8.683 1.00 89.94 96 ILE A N 1
ATOM 801 C CA . ILE A 1 96 ? 10.258 2.986 -8.229 1.00 89.94 96 ILE A CA 1
ATOM 802 C C . ILE A 1 96 ? 9.404 1.795 -7.793 1.00 89.94 96 ILE A C 1
ATOM 804 O O . ILE A 1 96 ? 8.846 1.811 -6.697 1.00 89.94 96 ILE A O 1
ATOM 808 N N . LEU A 1 97 ? 9.335 0.751 -8.621 1.00 91.25 97 LEU A N 1
ATOM 809 C CA . LEU A 1 97 ? 8.544 -0.445 -8.334 1.00 91.25 97 LEU A CA 1
ATOM 810 C C . LEU A 1 97 ? 9.036 -1.164 -7.071 1.00 91.25 97 LEU A C 1
ATOM 812 O O . LEU A 1 97 ? 8.225 -1.565 -6.240 1.00 91.25 97 LEU A O 1
ATOM 816 N N . ASN A 1 98 ? 10.354 -1.262 -6.875 1.00 92.06 98 ASN A N 1
ATOM 817 C CA . ASN A 1 98 ? 10.930 -1.835 -5.657 1.00 92.06 98 ASN A CA 1
ATOM 818 C C . ASN A 1 98 ? 10.554 -1.020 -4.408 1.00 92.06 98 ASN A C 1
ATOM 820 O O . ASN A 1 98 ? 10.306 -1.601 -3.355 1.00 92.06 98 ASN A O 1
ATOM 824 N N . LEU A 1 99 ? 10.487 0.312 -4.510 1.00 91.75 99 LEU A N 1
ATOM 825 C CA . LEU A 1 99 ? 10.078 1.150 -3.382 1.00 91.75 99 LEU A CA 1
ATOM 826 C C . LEU A 1 99 ? 8.595 0.956 -3.035 1.00 91.75 99 LEU A C 1
ATOM 828 O O . LEU A 1 99 ? 8.245 0.886 -1.858 1.00 91.75 99 LEU A O 1
ATOM 832 N N . MET A 1 100 ? 7.723 0.834 -4.041 1.00 93.75 100 MET A N 1
ATOM 833 C CA . MET A 1 100 ? 6.314 0.483 -3.818 1.00 93.75 100 MET A CA 1
ATOM 834 C C . MET A 1 100 ? 6.184 -0.876 -3.131 1.00 93.75 100 MET A C 1
ATOM 836 O O . MET A 1 100 ? 5.445 -0.999 -2.154 1.00 93.75 100 MET A O 1
ATOM 840 N N . ASP A 1 101 ? 6.927 -1.875 -3.614 1.00 94.62 101 ASP A N 1
ATOM 841 C CA . ASP A 1 101 ? 6.969 -3.221 -3.040 1.00 94.62 101 ASP A CA 1
ATOM 842 C C . ASP A 1 101 ? 7.371 -3.177 -1.559 1.00 94.62 101 ASP A C 1
ATOM 844 O O . ASP A 1 101 ? 6.688 -3.739 -0.704 1.00 94.62 101 ASP A O 1
ATOM 848 N N . GLU A 1 102 ? 8.428 -2.435 -1.227 1.00 94.56 102 GLU A N 1
ATOM 849 C CA . GLU A 1 102 ? 8.892 -2.240 0.149 1.00 94.56 102 GLU A CA 1
ATOM 850 C C . GLU A 1 102 ? 7.792 -1.656 1.050 1.00 94.56 102 GLU A C 1
ATOM 852 O O . GLU A 1 102 ? 7.552 -2.163 2.149 1.00 94.56 102 GLU A O 1
ATOM 857 N N . LYS A 1 103 ? 7.084 -0.614 0.594 1.00 94.31 103 LYS A N 1
ATOM 858 C CA . LYS A 1 103 ? 6.033 0.027 1.400 1.00 94.31 103 LYS A CA 1
ATOM 859 C C . LYS A 1 103 ? 4.789 -0.835 1.562 1.00 94.31 103 LYS A C 1
ATOM 861 O O . LYS A 1 103 ? 4.213 -0.848 2.649 1.00 94.31 103 LYS A O 1
ATOM 866 N N . LEU A 1 104 ? 4.411 -1.599 0.540 1.00 95.44 104 LEU A N 1
ATOM 867 C CA . LEU A 1 104 ? 3.335 -2.586 0.657 1.00 95.44 104 LEU A CA 1
ATOM 868 C C . LEU A 1 104 ? 3.713 -3.694 1.648 1.00 95.44 104 LEU A C 1
ATOM 870 O O . LEU A 1 104 ? 2.907 -4.042 2.510 1.00 95.44 104 LEU A O 1
ATOM 874 N N . ASN A 1 105 ? 4.953 -4.189 1.597 1.00 95.12 105 ASN A N 1
ATOM 875 C CA . ASN A 1 105 ? 5.461 -5.165 2.563 1.00 95.12 105 ASN A CA 1
ATOM 876 C C . ASN A 1 105 ? 5.445 -4.623 3.996 1.00 95.12 105 ASN A C 1
ATOM 878 O O . ASN A 1 105 ? 4.994 -5.321 4.903 1.00 95.12 105 ASN A O 1
ATOM 882 N N . LEU A 1 106 ? 5.874 -3.376 4.203 1.00 95.06 106 LEU A N 1
ATOM 883 C CA . LEU A 1 106 ? 5.820 -2.732 5.515 1.00 95.06 106 LEU A CA 1
ATOM 884 C C . LEU A 1 106 ? 4.381 -2.644 6.041 1.00 95.06 106 LEU A C 1
ATOM 886 O O . LEU A 1 106 ? 4.125 -2.983 7.195 1.00 95.06 106 LEU A O 1
ATOM 890 N N . TYR A 1 107 ? 3.436 -2.220 5.200 1.00 95.88 107 TYR A N 1
ATOM 891 C CA . TYR A 1 107 ? 2.035 -2.114 5.596 1.00 95.88 107 TYR A CA 1
ATOM 892 C C . TYR A 1 107 ? 1.428 -3.478 5.961 1.00 95.88 107 TYR A C 1
ATOM 894 O O . TYR A 1 107 ? 0.819 -3.607 7.026 1.00 95.88 107 TYR A O 1
ATOM 902 N N . MET A 1 108 ? 1.653 -4.517 5.146 1.00 95.44 108 MET A N 1
ATOM 903 C CA . MET A 1 108 ? 1.229 -5.886 5.480 1.00 95.44 108 MET A CA 1
ATOM 904 C C . MET A 1 108 ? 1.852 -6.371 6.788 1.00 95.44 108 MET A C 1
ATOM 906 O O . MET A 1 108 ? 1.141 -6.901 7.638 1.00 95.44 108 MET A O 1
ATOM 910 N N . HIS A 1 109 ? 3.155 -6.146 6.976 1.00 94.94 109 HIS A N 1
ATOM 911 C CA . HIS A 1 109 ? 3.845 -6.543 8.196 1.00 94.94 109 HIS A CA 1
ATOM 912 C C . HIS A 1 109 ? 3.193 -5.910 9.428 1.00 94.94 109 HIS A C 1
ATOM 914 O O . HIS A 1 109 ? 2.905 -6.609 10.395 1.00 94.94 109 HIS A O 1
ATOM 920 N N . ILE A 1 110 ? 2.879 -4.612 9.379 1.00 94.69 110 ILE A N 1
ATOM 921 C CA . ILE A 1 110 ? 2.194 -3.927 10.480 1.00 94.69 110 ILE A CA 1
ATOM 922 C C . ILE A 1 110 ? 0.797 -4.520 10.710 1.00 94.69 110 ILE A C 1
ATOM 924 O O . ILE A 1 110 ? 0.428 -4.755 11.858 1.00 94.69 110 ILE A O 1
ATOM 928 N N . LEU A 1 111 ? 0.018 -4.814 9.665 1.00 93.56 111 LEU A N 1
ATOM 929 C CA . LEU A 1 111 ? -1.286 -5.476 9.831 1.00 93.56 111 LEU A CA 1
ATOM 930 C C . LEU A 1 111 ? -1.165 -6.847 10.519 1.00 93.56 111 LEU A C 1
ATOM 932 O O . LEU A 1 111 ? -2.039 -7.244 11.297 1.00 93.56 111 LEU A O 1
ATOM 936 N N . GLU A 1 112 ? -0.091 -7.582 10.250 1.00 92.06 112 GLU A N 1
ATOM 937 C CA . GLU A 1 112 ? 0.141 -8.907 10.819 1.00 92.06 112 GLU A CA 1
ATOM 938 C C . GLU A 1 112 ? 0.624 -8.845 12.267 1.00 92.06 112 GLU A C 1
ATOM 940 O O . GLU A 1 112 ? 0.054 -9.543 13.112 1.00 92.06 112 GLU A O 1
ATOM 945 N N . THR A 1 113 ? 1.612 -7.994 12.556 1.00 93.62 113 THR A N 1
ATOM 946 C CA . THR A 1 113 ? 2.380 -8.007 13.811 1.00 93.62 113 THR A CA 1
ATOM 947 C C . THR A 1 113 ? 1.980 -6.933 14.817 1.00 93.62 113 THR A C 1
ATOM 949 O O . THR A 1 113 ? 2.409 -6.994 15.972 1.00 93.62 113 THR A O 1
ATOM 952 N N . ASN A 1 114 ? 1.138 -5.959 14.445 1.00 94.00 114 ASN A N 1
ATOM 953 C CA . ASN A 1 114 ? 0.732 -4.901 15.368 1.00 94.00 114 ASN A CA 1
ATOM 954 C C . ASN A 1 114 ? 0.040 -5.491 16.609 1.00 94.00 114 ASN A C 1
ATOM 956 O O . ASN A 1 114 ? -1.032 -6.104 16.542 1.00 94.00 114 ASN A O 1
ATOM 960 N N . ARG A 1 115 ? 0.664 -5.265 17.771 1.00 93.25 115 ARG A N 1
ATOM 961 C CA . ARG A 1 115 ? 0.193 -5.768 19.064 1.00 93.25 115 ARG A CA 1
ATOM 962 C C . ARG A 1 115 ? -1.203 -5.257 19.412 1.00 93.25 115 ARG A C 1
ATOM 964 O O . ARG A 1 115 ? -2.008 -6.029 19.917 1.00 93.25 115 ARG A O 1
ATOM 971 N N . GLN A 1 116 ? -1.492 -3.985 19.148 1.00 93.00 116 GLN A N 1
ATOM 972 C CA . GLN A 1 116 ? -2.773 -3.367 19.499 1.00 93.00 116 GLN A CA 1
ATOM 973 C C . GLN A 1 116 ? -3.909 -3.972 18.674 1.00 93.00 116 GLN A C 1
ATOM 975 O O . GLN A 1 116 ? -4.928 -4.372 19.230 1.00 93.00 116 GLN A O 1
ATOM 980 N N . LEU A 1 117 ? -3.690 -4.144 17.366 1.00 92.56 117 LEU A N 1
ATOM 981 C CA . LEU A 1 117 ? -4.628 -4.857 16.499 1.00 92.56 117 LEU A CA 1
ATOM 982 C C . LEU A 1 117 ? -4.817 -6.308 16.956 1.00 92.56 117 LEU A C 1
ATOM 984 O O . LEU A 1 117 ? -5.942 -6.786 17.045 1.00 92.56 117 LEU A O 1
ATOM 988 N N . SER A 1 118 ? -3.728 -6.992 17.311 1.00 92.44 118 SER A N 1
ATOM 989 C CA . SER A 1 118 ? -3.783 -8.376 17.793 1.00 92.44 118 SER A CA 1
ATOM 990 C C . SER A 1 118 ? -4.600 -8.514 19.080 1.00 92.44 118 SER A C 1
ATOM 992 O O . SER A 1 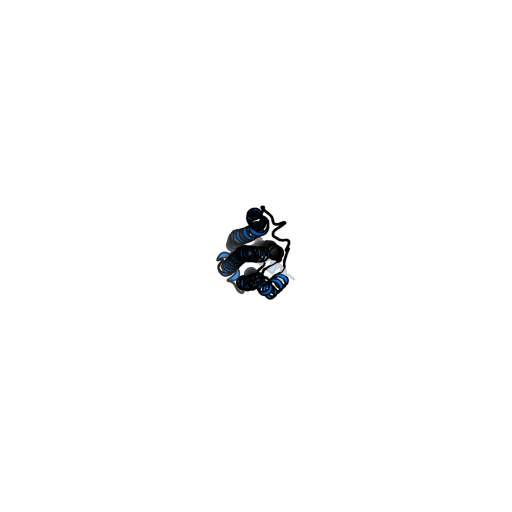118 ? -5.401 -9.441 19.200 1.00 92.44 118 SER A O 1
ATOM 994 N N . LEU A 1 119 ? -4.451 -7.574 20.020 1.00 90.56 119 LEU A N 1
ATOM 995 C CA . LEU A 1 119 ? -5.240 -7.534 21.253 1.00 90.56 119 LEU A CA 1
ATOM 996 C C . LEU A 1 119 ? -6.727 -7.323 20.963 1.00 90.56 119 LEU A C 1
ATOM 998 O O . LEU A 1 119 ? -7.548 -8.059 21.505 1.00 90.56 119 LEU A O 1
ATOM 1002 N N . LEU A 1 120 ? -7.065 -6.403 20.055 1.00 89.44 120 LEU A N 1
ATOM 1003 C CA . LEU A 1 120 ? -8.451 -6.184 19.632 1.00 89.44 120 LEU A CA 1
ATOM 1004 C C . LEU A 1 120 ? -9.057 -7.435 18.976 1.00 89.44 120 LEU A C 1
ATOM 1006 O O . LEU A 1 120 ? -10.236 -7.705 19.151 1.00 89.44 120 LEU A O 1
ATOM 1010 N N . THR A 1 121 ? -8.260 -8.253 18.282 1.00 89.19 121 THR A N 1
ATOM 1011 C CA . THR A 1 121 ? -8.735 -9.496 17.641 1.00 89.19 121 THR A CA 1
ATOM 1012 C C . THR A 1 121 ? -8.795 -10.725 18.558 1.00 89.19 121 THR A C 1
ATOM 1014 O O . THR A 1 121 ? -9.198 -11.796 18.108 1.00 89.19 121 THR A O 1
ATOM 1017 N N . ARG A 1 122 ? -8.359 -10.636 19.821 1.00 83.62 122 ARG A N 1
ATOM 1018 C CA . ARG A 1 122 ? -8.044 -11.829 20.631 1.00 83.62 122 ARG A CA 1
ATOM 1019 C C . ARG A 1 122 ? -9.273 -12.575 21.173 1.00 83.62 122 ARG A C 1
ATOM 1021 O O . ARG A 1 122 ? -9.159 -13.757 21.477 1.00 83.62 122 ARG A O 1
ATOM 1028 N N . SER A 1 123 ? -10.437 -11.925 21.254 1.00 70.88 123 SER A N 1
ATOM 1029 C CA . SER A 1 123 ? -11.691 -12.538 21.729 1.00 70.88 123 SER A CA 1
ATOM 1030 C C . SER A 1 123 ? -12.526 -13.128 20.578 1.00 70.88 123 SER A C 1
ATOM 1032 O O . SER A 1 123 ? -12.448 -12.677 19.435 1.00 70.88 123 SER A O 1
ATOM 1034 N N . SER A 1 124 ? -13.305 -14.182 20.829 1.00 58.47 124 SER A N 1
ATOM 1035 C CA . SER A 1 124 ? -14.250 -14.774 19.860 1.00 58.47 124 SER A CA 1
ATOM 1036 C C . SER A 1 124 ? -15.714 -14.430 20.142 1.00 58.47 124 SER A C 1
ATOM 1038 O O . SER A 1 124 ? -16.546 -14.680 19.277 1.00 58.47 124 SER A O 1
ATOM 1040 N N . GLN A 1 125 ? -16.017 -13.852 21.308 1.00 60.97 125 GLN A N 1
ATOM 1041 C CA . GLN A 1 125 ? -17.387 -13.598 21.776 1.00 60.97 125 GLN A CA 1
ATOM 1042 C C . GLN A 1 125 ? -17.745 -12.105 21.860 1.00 60.97 125 GLN A C 1
ATOM 1044 O O . GLN A 1 125 ? -18.870 -11.772 22.210 1.00 60.97 125 GLN A O 1
ATOM 1049 N N . ASP A 1 126 ? -16.805 -11.213 21.537 1.00 78.44 126 ASP A N 1
ATOM 1050 C CA . ASP A 1 126 ? -16.995 -9.760 21.578 1.00 78.44 126 ASP A CA 1
ATOM 1051 C C . ASP A 1 126 ? -17.144 -9.200 20.153 1.00 78.44 126 ASP A C 1
ATOM 1053 O O . ASP A 1 126 ? -16.353 -9.527 19.257 1.00 78.44 126 ASP A O 1
ATOM 1057 N N . GLU A 1 127 ? -18.145 -8.346 19.944 1.00 81.94 127 GLU A N 1
ATOM 1058 C CA . GLU A 1 127 ? -18.428 -7.663 18.679 1.00 81.94 127 GLU A CA 1
ATOM 1059 C C . GLU A 1 127 ? -17.212 -6.864 18.184 1.00 81.94 127 GLU A C 1
ATOM 1061 O O . GLU A 1 127 ? -16.863 -6.911 16.999 1.00 81.94 127 GLU A O 1
ATOM 1066 N N . VAL A 1 128 ? -16.476 -6.231 19.107 1.00 86.56 128 VAL A N 1
ATOM 1067 C CA . VAL A 1 128 ? -15.229 -5.513 18.799 1.00 86.56 128 VAL A CA 1
ATOM 1068 C C . VAL A 1 128 ? -14.208 -6.443 18.150 1.00 86.56 128 VAL A C 1
ATOM 1070 O O . VAL A 1 128 ? -13.530 -6.070 17.184 1.00 86.56 128 VAL A O 1
ATOM 1073 N N . ALA A 1 129 ? -14.100 -7.672 18.652 1.00 89.00 129 ALA A N 1
ATOM 1074 C CA . ALA A 1 129 ? -13.134 -8.631 18.150 1.00 89.00 129 ALA A CA 1
ATOM 1075 C C . ALA A 1 129 ? -13.544 -9.225 16.802 1.00 89.00 129 ALA A C 1
ATOM 1077 O O . ALA A 1 129 ? -12.677 -9.441 15.949 1.00 89.00 129 ALA A O 1
ATOM 1078 N N . TYR A 1 130 ? -14.842 -9.430 16.569 1.00 87.56 130 TYR A N 1
ATOM 1079 C CA . TYR A 1 130 ? -15.361 -9.819 15.258 1.00 87.56 130 TYR A CA 1
ATOM 1080 C C . TYR A 1 130 ? -15.038 -8.761 14.191 1.00 87.56 130 TYR A C 1
ATOM 1082 O O . TYR A 1 130 ? -14.394 -9.074 13.185 1.00 87.56 130 TYR A O 1
ATOM 1090 N N . ILE A 1 131 ? -15.382 -7.496 14.450 1.00 87.69 131 ILE A N 1
ATOM 1091 C CA . ILE A 1 131 ? -15.141 -6.378 13.523 1.00 87.69 131 ILE A CA 1
ATOM 1092 C C . ILE A 1 131 ? -13.639 -6.183 13.278 1.00 87.69 131 ILE A C 1
ATOM 1094 O O . ILE A 1 131 ? -13.210 -5.970 12.144 1.00 87.69 131 ILE A O 1
ATOM 1098 N N . SER A 1 132 ? -12.812 -6.317 14.319 1.00 91.19 132 SER A N 1
ATOM 1099 C CA . SER A 1 132 ? -11.351 -6.210 14.199 1.00 91.19 132 SER A CA 1
ATOM 1100 C C . SER A 1 132 ? -10.745 -7.317 13.334 1.00 91.19 132 SER A C 1
ATOM 1102 O O . SER A 1 132 ? -9.825 -7.054 12.553 1.00 91.19 132 SER A O 1
ATOM 1104 N N . LYS A 1 133 ? -11.258 -8.551 13.432 1.00 90.50 133 LYS A N 1
ATOM 1105 C CA . LYS A 1 133 ? -10.822 -9.671 12.582 1.00 90.50 133 LYS A CA 1
ATOM 1106 C C . LYS A 1 133 ? -11.208 -9.442 11.126 1.00 90.50 133 LYS A C 1
ATOM 1108 O O . LYS A 1 133 ? -10.366 -9.641 10.249 1.00 90.50 133 LYS A O 1
ATOM 1113 N N . ASP A 1 134 ? -12.444 -9.015 10.871 1.00 88.81 134 ASP A N 1
ATOM 1114 C CA . ASP A 1 134 ? -12.913 -8.726 9.512 1.00 88.81 134 ASP A CA 1
ATOM 1115 C C . ASP A 1 134 ? -12.115 -7.576 8.883 1.00 88.81 134 ASP A C 1
ATOM 1117 O O . ASP A 1 134 ? -11.605 -7.723 7.770 1.00 88.81 134 ASP A O 1
ATOM 1121 N N . PHE A 1 135 ? -11.889 -6.489 9.632 1.00 90.50 135 PHE A N 1
ATOM 1122 C CA . PHE A 1 135 ? -11.009 -5.399 9.216 1.00 90.50 135 PHE A CA 1
ATOM 1123 C C . PHE A 1 135 ? -9.626 -5.932 8.825 1.00 90.50 135 PHE A C 1
ATOM 1125 O O . PHE A 1 135 ? -9.225 -5.792 7.671 1.00 90.50 135 PHE A O 1
ATOM 1132 N N . LYS A 1 136 ? -8.922 -6.626 9.733 1.00 92.75 136 LYS A N 1
ATOM 1133 C CA . LYS A 1 136 ? -7.585 -7.176 9.450 1.00 92.75 136 LYS A CA 1
ATOM 1134 C C . LYS A 1 136 ? -7.584 -8.052 8.192 1.00 92.75 136 LYS A C 1
ATOM 1136 O O . LYS A 1 136 ? -6.729 -7.876 7.325 1.00 92.75 136 LYS A O 1
ATOM 1141 N N . LYS A 1 137 ? -8.559 -8.956 8.054 1.00 88.56 137 LYS A N 1
ATOM 1142 C CA . LYS A 1 137 ? -8.668 -9.873 6.910 1.00 88.56 137 LYS A CA 1
ATOM 1143 C C . LYS A 1 137 ? -8.852 -9.126 5.587 1.00 88.56 137 LYS A C 1
ATOM 1145 O O . LYS A 1 137 ? -8.117 -9.391 4.636 1.00 88.56 137 LYS A O 1
ATOM 1150 N N . ARG A 1 138 ? -9.804 -8.190 5.505 1.00 86.06 138 ARG A N 1
ATOM 1151 C CA . ARG A 1 138 ? -10.081 -7.433 4.269 1.00 86.06 138 ARG A CA 1
ATOM 1152 C C . ARG A 1 138 ? -8.890 -6.593 3.831 1.00 86.06 138 ARG A C 1
ATOM 1154 O O . ARG A 1 138 ? -8.609 -6.509 2.638 1.00 86.06 138 ARG A O 1
ATOM 1161 N N . ARG A 1 139 ? -8.177 -6.008 4.790 1.00 90.75 139 ARG A N 1
ATOM 1162 C CA . ARG A 1 139 ? -7.005 -5.168 4.533 1.00 90.75 139 ARG A CA 1
ATOM 1163 C C . ARG A 1 139 ? -5.803 -5.967 4.051 1.00 90.75 139 ARG A C 1
ATOM 1165 O O . ARG A 1 139 ? -5.178 -5.587 3.065 1.00 90.75 139 ARG A O 1
ATOM 1172 N N . LEU A 1 140 ? -5.556 -7.131 4.653 1.00 88.94 140 LEU A N 1
ATOM 1173 C CA . LEU A 1 140 ? -4.543 -8.064 4.158 1.00 88.94 140 LEU A CA 1
ATOM 1174 C C . LEU A 1 140 ? -4.841 -8.513 2.724 1.00 88.94 140 LEU A C 1
ATOM 1176 O O . LEU A 1 140 ? -3.949 -8.464 1.883 1.00 88.94 140 LEU A O 1
ATOM 1180 N N . MET A 1 141 ? -6.089 -8.881 2.412 1.00 84.38 141 MET A N 1
ATOM 1181 C CA . MET A 1 141 ? -6.465 -9.276 1.047 1.00 84.38 141 MET A CA 1
ATOM 1182 C C . MET A 1 141 ? -6.281 -8.134 0.037 1.00 84.38 141 MET A C 1
ATOM 1184 O O . MET A 1 141 ? -5.702 -8.351 -1.027 1.00 84.38 141 MET A O 1
ATOM 1188 N N . GLY A 1 142 ? -6.727 -6.920 0.378 1.00 83.25 142 GLY A N 1
ATOM 1189 C CA . GLY A 1 142 ? -6.571 -5.742 -0.480 1.00 83.25 142 GLY A CA 1
ATOM 1190 C C . GLY A 1 142 ? -5.104 -5.407 -0.753 1.00 83.25 142 GLY A C 1
ATOM 1191 O O . GLY A 1 142 ? -4.713 -5.224 -1.904 1.00 83.25 142 GLY A O 1
ATOM 1192 N N . CYS A 1 143 ? -4.266 -5.412 0.287 1.00 89.75 143 CYS A N 1
ATOM 1193 C CA . CYS A 1 143 ? -2.839 -5.151 0.128 1.00 89.75 143 CYS A CA 1
ATOM 1194 C C . CYS A 1 143 ? -2.136 -6.246 -0.686 1.00 89.75 143 CYS A C 1
ATOM 1196 O O . CYS A 1 143 ? -1.354 -5.939 -1.585 1.00 89.75 143 CYS A O 1
ATOM 1198 N N . GLN A 1 144 ? -2.454 -7.521 -0.437 1.00 89.25 144 GLN A N 1
ATOM 1199 C CA . GLN A 1 144 ? -1.897 -8.642 -1.195 1.00 89.25 144 GLN A CA 1
ATOM 1200 C C . GLN A 1 144 ? -2.216 -8.563 -2.687 1.00 89.25 144 GLN A C 1
ATOM 1202 O O . GLN A 1 144 ? -1.375 -8.952 -3.494 1.00 89.25 144 GLN A O 1
ATOM 1207 N N . TYR A 1 145 ? -3.407 -8.092 -3.061 1.00 88.44 145 TYR A N 1
ATOM 1208 C CA . TYR A 1 145 ? -3.774 -7.907 -4.463 1.00 88.44 145 TYR A CA 1
ATOM 1209 C C . TYR A 1 145 ? -2.847 -6.892 -5.147 1.00 88.44 145 TYR A C 1
ATOM 1211 O O . TYR A 1 145 ? -2.151 -7.240 -6.097 1.00 88.44 145 TYR A O 1
ATOM 1219 N N . ILE A 1 146 ? -2.747 -5.677 -4.600 1.00 87.75 146 ILE A N 1
ATOM 1220 C CA . ILE A 1 146 ? -1.895 -4.614 -5.160 1.00 87.75 146 ILE A CA 1
ATOM 1221 C C . ILE A 1 146 ? -0.421 -5.028 -5.175 1.00 87.75 146 ILE A C 1
ATOM 1223 O O . ILE A 1 146 ? 0.297 -4.805 -6.147 1.00 87.75 146 ILE A O 1
ATOM 1227 N N . HIS A 1 147 ? 0.033 -5.687 -4.115 1.00 92.25 147 HIS A N 1
ATOM 1228 C CA . HIS A 1 147 ? 1.398 -6.182 -4.010 1.00 92.25 147 HIS A CA 1
ATOM 1229 C C . HIS A 1 147 ? 1.728 -7.248 -5.063 1.00 92.25 147 HIS A C 1
ATOM 1231 O O . HIS A 1 147 ? 2.835 -7.246 -5.601 1.00 92.25 147 HIS A O 1
ATOM 1237 N N . ARG A 1 148 ? 0.785 -8.133 -5.416 1.00 89.12 148 ARG A N 1
ATOM 1238 C CA . ARG A 1 148 ? 0.979 -9.081 -6.526 1.00 89.12 148 ARG A CA 1
ATOM 1239 C C . ARG A 1 148 ? 1.151 -8.355 -7.853 1.00 89.12 148 ARG A C 1
ATOM 1241 O O . ARG A 1 148 ? 2.078 -8.698 -8.581 1.00 89.12 148 ARG A O 1
ATOM 1248 N N . GLU A 1 149 ? 0.333 -7.344 -8.129 1.00 88.25 149 GLU A N 1
ATOM 1249 C CA . GLU A 1 149 ? 0.443 -6.545 -9.355 1.00 88.25 149 GLU A CA 1
ATOM 1250 C C . GLU A 1 149 ? 1.806 -5.849 -9.448 1.00 88.25 149 GLU A C 1
ATOM 1252 O O . GLU A 1 149 ? 2.532 -6.030 -10.428 1.00 88.25 149 GLU A O 1
ATOM 1257 N N . VAL A 1 150 ? 2.232 -5.165 -8.381 1.00 90.50 150 VAL A N 1
ATOM 1258 C CA . VAL A 1 150 ? 3.562 -4.532 -8.319 1.00 90.50 150 VAL A CA 1
ATOM 1259 C C . VAL A 1 150 ? 4.679 -5.563 -8.510 1.00 90.50 150 VAL A C 1
ATOM 1261 O O . VAL A 1 150 ? 5.608 -5.326 -9.288 1.00 90.50 150 VAL A O 1
ATOM 1264 N N . LYS A 1 151 ? 4.593 -6.742 -7.879 1.00 90.50 151 LYS A N 1
ATOM 1265 C CA . LYS A 1 151 ? 5.592 -7.814 -8.044 1.00 90.50 151 LYS A CA 1
ATOM 1266 C C . LYS A 1 151 ? 5.630 -8.387 -9.449 1.00 90.50 151 LYS A C 1
ATOM 1268 O O . LYS A 1 151 ? 6.718 -8.678 -9.951 1.00 90.50 151 LYS A O 1
ATOM 1273 N N . ASN A 1 152 ? 4.474 -8.585 -10.070 1.00 87.69 152 ASN A N 1
ATOM 1274 C CA . ASN A 1 152 ? 4.374 -9.096 -11.431 1.00 87.69 152 ASN A CA 1
ATOM 1275 C C . ASN A 1 152 ? 5.065 -8.135 -12.394 1.00 87.69 152 ASN A C 1
ATOM 1277 O O . ASN A 1 152 ? 5.963 -8.539 -13.132 1.00 87.69 152 ASN A O 1
ATOM 1281 N N . VAL A 1 153 ? 4.740 -6.851 -12.291 1.00 85.00 153 VAL A N 1
ATOM 1282 C CA . VAL A 1 153 ? 5.327 -5.799 -13.120 1.00 85.00 153 VAL A CA 1
ATOM 1283 C C . VAL A 1 153 ? 6.821 -5.670 -12.849 1.00 85.00 153 VAL A C 1
ATOM 1285 O O . VAL A 1 153 ? 7.610 -5.683 -13.783 1.00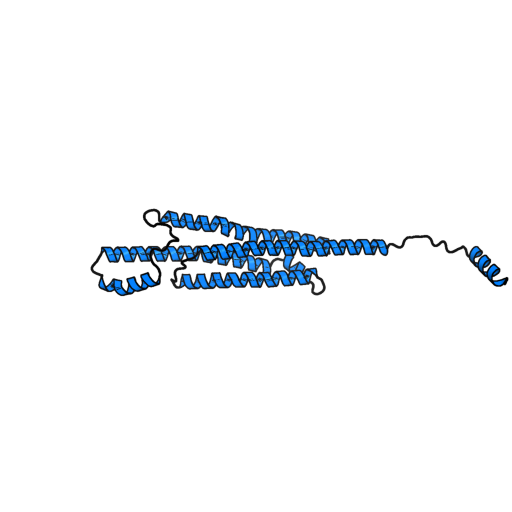 85.00 153 VAL A O 1
ATOM 1288 N N . THR A 1 154 ? 7.252 -5.696 -11.586 1.00 87.00 154 THR A N 1
ATOM 1289 C CA . THR A 1 154 ? 8.681 -5.720 -11.223 1.00 87.00 154 THR A CA 1
ATOM 1290 C C . THR A 1 154 ? 9.422 -6.885 -11.884 1.00 87.00 154 THR A C 1
ATOM 1292 O O . THR A 1 154 ? 10.523 -6.704 -12.407 1.00 87.00 154 THR A O 1
ATOM 1295 N N . LYS A 1 155 ? 8.843 -8.095 -11.886 1.00 86.12 155 LYS A N 1
ATOM 1296 C CA . LYS A 1 155 ? 9.445 -9.272 -12.536 1.00 86.12 155 LYS A CA 1
ATOM 1297 C C . LYS A 1 155 ? 9.526 -9.107 -14.052 1.00 86.12 155 LYS A C 1
ATOM 1299 O O . LYS A 1 155 ? 10.542 -9.491 -14.629 1.00 86.12 155 LYS A O 1
ATOM 1304 N N . LEU A 1 156 ? 8.493 -8.551 -14.684 1.00 79.94 156 LEU A N 1
ATOM 1305 C CA . LEU A 1 156 ? 8.497 -8.257 -16.119 1.00 79.94 156 LEU A CA 1
ATOM 1306 C C . LEU A 1 156 ? 9.589 -7.238 -16.456 1.00 79.94 156 LEU A C 1
ATOM 1308 O O . LEU A 1 156 ? 10.422 -7.503 -17.323 1.00 79.94 156 LEU A O 1
ATOM 1312 N N . THR A 1 157 ? 9.688 -6.154 -15.685 1.00 76.62 157 THR A N 1
ATOM 1313 C CA . THR A 1 157 ? 10.738 -5.146 -15.859 1.00 76.62 157 THR A CA 1
ATOM 1314 C C . THR A 1 157 ? 12.134 -5.726 -15.670 1.00 76.62 157 THR A C 1
ATOM 1316 O O . THR A 1 157 ? 13.051 -5.350 -16.390 1.00 76.62 157 THR A O 1
ATOM 1319 N N . LYS A 1 158 ? 12.333 -6.692 -14.762 1.00 75.50 158 LYS A N 1
ATOM 1320 C CA . LYS A 1 158 ? 13.621 -7.404 -14.622 1.00 75.50 158 LYS A CA 1
ATOM 1321 C C . LYS A 1 158 ? 13.985 -8.231 -15.858 1.00 75.50 158 LYS A C 1
ATOM 1323 O O . LYS A 1 158 ? 15.166 -8.378 -16.144 1.00 75.50 158 LYS A O 1
ATOM 1328 N N . LYS A 1 159 ? 12.999 -8.738 -16.602 1.00 73.81 159 LYS A N 1
ATOM 1329 C CA . LYS A 1 159 ? 13.188 -9.498 -17.851 1.00 73.81 159 LYS A CA 1
ATOM 1330 C C . LYS A 1 159 ? 13.345 -8.604 -19.090 1.00 73.81 159 LYS A C 1
ATOM 1332 O O . LYS A 1 159 ? 13.128 -9.077 -20.199 1.00 73.81 159 LYS A O 1
ATOM 1337 N N . HIS A 1 160 ? 13.722 -7.339 -18.905 1.00 64.62 160 HIS A N 1
ATOM 1338 C CA . HIS A 1 160 ? 13.874 -6.339 -19.969 1.00 64.62 160 HIS A CA 1
ATOM 1339 C C . HIS A 1 160 ? 12.573 -5.926 -20.667 1.00 64.62 160 HIS A C 1
ATOM 1341 O O . HIS A 1 160 ? 12.626 -5.356 -21.747 1.00 64.62 160 HIS A O 1
ATOM 1347 N N . VAL A 1 161 ? 11.407 -6.144 -20.047 1.00 64.69 161 VAL A N 1
ATOM 1348 C CA . VAL A 1 161 ? 10.155 -5.556 -20.543 1.00 64.69 161 VAL A CA 1
ATOM 1349 C C . VAL A 1 161 ? 10.056 -4.115 -20.050 1.00 64.69 161 VAL A C 1
ATOM 1351 O O . VAL A 1 161 ? 10.070 -3.860 -18.845 1.00 64.69 161 VAL A O 1
ATOM 1354 N N . ILE A 1 162 ? 9.951 -3.155 -20.962 1.00 65.56 162 ILE A N 1
ATOM 1355 C CA . ILE A 1 162 ? 9.837 -1.744 -20.591 1.00 65.56 162 ILE A CA 1
ATOM 1356 C C . ILE A 1 162 ? 8.411 -1.453 -20.125 1.00 65.56 162 ILE A C 1
ATOM 1358 O O . ILE A 1 162 ? 7.436 -1.679 -20.838 1.00 65.56 162 ILE A O 1
ATOM 1362 N N . VAL A 1 163 ? 8.289 -0.942 -18.899 1.00 66.88 163 VAL A N 1
ATOM 1363 C CA . VAL A 1 163 ? 7.009 -0.462 -18.366 1.00 66.88 163 VAL A CA 1
ATOM 1364 C C . VAL A 1 163 ? 6.793 0.968 -18.832 1.00 66.88 163 VAL A C 1
ATOM 1366 O O . VAL A 1 163 ? 7.437 1.901 -18.350 1.00 66.88 163 VAL A O 1
ATOM 1369 N N . ASN A 1 164 ? 5.881 1.111 -19.782 1.00 64.38 164 ASN A N 1
ATOM 1370 C CA . ASN A 1 164 ? 5.583 2.378 -20.440 1.00 64.38 164 ASN A CA 1
ATOM 1371 C C . ASN A 1 164 ? 4.775 3.326 -19.549 1.00 64.38 164 ASN A C 1
ATOM 1373 O O . ASN A 1 164 ? 4.987 4.531 -19.584 1.00 64.38 164 ASN A O 1
ATOM 1377 N N . ASP A 1 165 ? 3.909 2.779 -18.699 1.00 76.06 165 ASP A N 1
ATOM 1378 C CA . ASP A 1 165 ? 2.987 3.560 -17.879 1.00 76.06 165 ASP A CA 1
ATOM 1379 C C . ASP A 1 165 ? 3.284 3.409 -16.381 1.00 76.06 165 ASP A C 1
ATOM 1381 O O . ASP A 1 165 ? 2.502 2.864 -15.603 1.00 76.06 165 ASP A O 1
ATOM 1385 N N . ILE A 1 166 ? 4.470 3.864 -15.962 1.00 82.88 166 ILE A N 1
ATOM 1386 C CA . ILE A 1 166 ? 4.841 3.876 -14.537 1.00 82.88 166 ILE A CA 1
ATOM 1387 C C . ILE A 1 166 ? 3.942 4.820 -13.718 1.00 82.88 166 ILE A C 1
ATOM 1389 O O . ILE A 1 166 ? 3.725 4.585 -12.529 1.00 82.88 166 ILE A O 1
ATOM 1393 N N . GLY A 1 167 ? 3.390 5.858 -14.359 1.00 82.75 167 GLY A N 1
ATOM 1394 C CA . GLY A 1 167 ? 2.487 6.830 -13.745 1.00 82.75 167 GLY A CA 1
ATOM 1395 C C . GLY A 1 167 ? 1.200 6.185 -13.237 1.00 82.75 167 GLY A C 1
ATOM 1396 O O . GLY A 1 167 ? 0.831 6.397 -12.082 1.00 82.75 167 GLY A O 1
ATOM 1397 N N . SER A 1 168 ? 0.563 5.322 -14.031 1.00 85.06 168 SER A N 1
ATOM 1398 C CA . SER A 1 168 ? -0.636 4.602 -13.585 1.00 85.06 168 SER A CA 1
ATOM 1399 C C . SER A 1 168 ? -0.378 3.676 -12.398 1.00 85.06 168 SER A C 1
ATOM 1401 O O . SER A 1 168 ? -1.213 3.604 -11.498 1.00 85.06 168 SER A O 1
ATOM 1403 N N . TYR A 1 169 ? 0.788 3.024 -12.319 1.00 87.38 169 TYR A N 1
ATOM 1404 C CA . TYR A 1 169 ? 1.147 2.221 -11.140 1.00 87.38 169 TYR A CA 1
ATOM 1405 C C . TYR A 1 169 ? 1.342 3.080 -9.887 1.00 87.38 169 TYR A C 1
ATOM 1407 O O . TYR A 1 169 ? 0.935 2.672 -8.797 1.00 87.38 169 TYR A O 1
ATOM 1415 N N . ILE A 1 170 ? 1.913 4.282 -10.035 1.00 88.88 170 ILE A N 1
ATOM 1416 C CA . ILE A 1 170 ? 1.996 5.264 -8.947 1.00 88.88 170 ILE A CA 1
ATOM 1417 C C . ILE A 1 170 ? 0.592 5.659 -8.488 1.00 88.88 170 ILE A C 1
ATOM 1419 O O . ILE A 1 170 ? 0.302 5.562 -7.297 1.00 88.88 170 ILE A O 1
ATOM 1423 N N . ASN A 1 171 ? -0.296 6.031 -9.410 1.00 87.00 171 ASN A N 1
ATOM 1424 C CA . ASN A 1 171 ? -1.665 6.428 -9.076 1.00 87.00 171 ASN A CA 1
ATOM 1425 C C . ASN A 1 171 ? -2.433 5.296 -8.384 1.00 87.00 171 ASN A C 1
ATOM 1427 O O . ASN A 1 171 ? -3.015 5.512 -7.325 1.00 87.00 171 ASN A O 1
ATOM 1431 N N . MET A 1 172 ? -2.340 4.068 -8.900 1.00 90.50 172 MET A N 1
ATOM 1432 C CA . MET A 1 172 ? -2.940 2.885 -8.278 1.00 90.50 172 MET A CA 1
ATOM 1433 C C . MET A 1 172 ? -2.457 2.688 -6.830 1.00 90.50 172 MET A C 1
ATOM 1435 O O . MET A 1 172 ? -3.258 2.403 -5.938 1.00 90.50 172 MET A O 1
ATOM 1439 N N . PHE A 1 173 ? -1.156 2.854 -6.576 1.00 92.12 173 PHE A N 1
ATOM 1440 C CA . PHE A 1 173 ? -0.582 2.760 -5.232 1.00 92.12 173 PHE A CA 1
ATOM 1441 C C . PHE A 1 173 ? -1.096 3.871 -4.298 1.00 92.12 173 PHE A C 1
ATOM 1443 O O . PHE A 1 173 ? -1.392 3.619 -3.123 1.00 92.12 173 PHE A O 1
ATOM 1450 N N . VAL A 1 174 ? -1.227 5.099 -4.807 1.00 89.75 174 VAL A N 1
ATOM 1451 C CA . VAL A 1 174 ? -1.775 6.234 -4.048 1.00 89.75 174 VAL A CA 1
ATOM 1452 C C . VAL A 1 174 ? -3.230 6.007 -3.696 1.00 89.75 174 VAL A C 1
ATOM 1454 O O . VAL A 1 174 ? -3.593 6.126 -2.526 1.00 89.75 174 VAL A O 1
ATOM 1457 N N . ASP A 1 175 ? -4.041 5.639 -4.680 1.00 88.69 175 ASP A N 1
ATOM 1458 C CA . ASP A 1 175 ? -5.470 5.407 -4.510 1.00 88.69 175 ASP A CA 1
ATOM 1459 C C . ASP A 1 175 ? -5.732 4.284 -3.512 1.00 88.69 175 ASP A C 1
ATOM 1461 O O . ASP A 1 175 ? -6.599 4.414 -2.646 1.00 88.69 175 ASP A O 1
ATOM 1465 N N . PHE A 1 176 ? -4.945 3.206 -3.582 1.00 90.88 176 PHE A N 1
ATOM 1466 C CA . PHE A 1 176 ? -4.950 2.160 -2.566 1.00 90.88 176 PHE A CA 1
ATOM 1467 C C . PHE A 1 176 ? -4.698 2.750 -1.172 1.00 90.88 176 PHE A C 1
ATOM 1469 O O . PHE A 1 176 ? -5.515 2.580 -0.272 1.00 90.88 176 PHE A O 1
ATOM 1476 N N . SER A 1 177 ? -3.612 3.506 -1.003 1.00 91.06 177 SER A N 1
ATOM 1477 C CA . SER A 1 177 ? -3.213 4.057 0.298 1.00 91.06 177 SER A CA 1
ATOM 1478 C C . SER A 1 177 ? -4.247 5.032 0.881 1.00 91.06 177 SER A C 1
ATOM 1480 O O . SER A 1 177 ? -4.484 5.039 2.090 1.00 91.06 177 SER A O 1
ATOM 1482 N N . VAL A 1 178 ? -4.892 5.843 0.033 1.00 87.88 178 VAL A N 1
ATOM 1483 C CA . VAL A 1 178 ? -5.967 6.763 0.440 1.00 87.88 178 VAL A CA 1
ATOM 1484 C C . VAL A 1 178 ? -7.205 5.990 0.891 1.00 87.88 178 VAL A C 1
ATOM 1486 O O . VAL A 1 178 ? -7.710 6.242 1.984 1.00 87.88 178 VAL A O 1
ATOM 1489 N N . LYS A 1 179 ? -7.659 5.005 0.106 1.00 85.88 179 LYS A N 1
ATOM 1490 C CA . LYS A 1 179 ? -8.805 4.156 0.476 1.00 85.88 179 LYS A CA 1
ATOM 1491 C C . LYS A 1 179 ? -8.557 3.415 1.786 1.00 85.88 179 LYS A C 1
ATOM 1493 O O . LYS A 1 179 ? -9.439 3.309 2.635 1.00 85.88 179 LYS A O 1
ATOM 1498 N N . GLU A 1 180 ? -7.335 2.945 1.991 1.00 89.50 180 GLU A N 1
ATOM 1499 C CA . GLU A 1 180 ? -6.933 2.286 3.229 1.00 89.50 180 GLU A CA 1
ATOM 1500 C C . GLU A 1 180 ? -7.003 3.207 4.456 1.00 89.50 180 GLU A C 1
ATOM 1502 O O . GLU A 1 180 ? -7.423 2.796 5.544 1.00 89.50 180 GLU A O 1
ATOM 1507 N N . LEU A 1 181 ? -6.677 4.487 4.281 1.00 88.81 181 LEU A N 1
ATOM 1508 C CA . LEU A 1 181 ? -6.806 5.495 5.331 1.00 88.81 181 LEU A CA 1
ATOM 1509 C C . LEU A 1 181 ? -8.274 5.781 5.685 1.00 88.81 181 LEU A C 1
ATOM 1511 O O . LEU A 1 181 ? -8.622 5.913 6.866 1.00 88.81 181 LEU A O 1
ATOM 1515 N N . GLU A 1 182 ? -9.149 5.850 4.682 1.00 86.38 182 GLU A N 1
ATOM 1516 C CA . GLU A 1 182 ? -10.596 5.999 4.876 1.00 86.38 182 GLU A CA 1
ATOM 1517 C C . GLU A 1 182 ? -11.172 4.803 5.636 1.00 86.38 182 GLU A C 1
ATOM 1519 O O . GLU A 1 182 ? -11.904 4.962 6.617 1.00 86.38 182 GLU A O 1
ATOM 1524 N N . HIS A 1 183 ? -10.774 3.597 5.239 1.00 89.12 183 HIS A N 1
ATOM 1525 C CA . HIS A 1 183 ? -11.160 2.361 5.896 1.00 89.12 183 HIS A CA 1
ATOM 1526 C C . HIS A 1 183 ? -10.720 2.294 7.361 1.00 89.12 183 HIS A C 1
ATOM 1528 O O . HIS A 1 183 ? -11.527 1.925 8.216 1.00 89.12 183 HIS A O 1
ATOM 1534 N N . LEU A 1 184 ? -9.476 2.674 7.670 1.00 89.81 184 LEU A N 1
ATOM 1535 C CA . LEU A 1 184 ? -8.995 2.780 9.049 1.00 89.81 184 LEU A CA 1
ATOM 1536 C C . LEU A 1 184 ? -9.830 3.786 9.850 1.00 89.81 184 LEU A C 1
ATOM 1538 O O . LEU A 1 184 ? -10.219 3.519 10.986 1.00 89.81 184 LEU A O 1
ATOM 1542 N N . THR A 1 185 ? -10.131 4.939 9.253 1.00 87.38 185 THR A N 1
ATOM 1543 C CA . THR A 1 185 ? -10.928 5.985 9.903 1.00 87.38 185 THR A CA 1
ATOM 1544 C C . THR A 1 185 ? -12.335 5.490 10.231 1.00 87.38 185 THR A C 1
ATOM 1546 O O . THR A 1 185 ? -12.827 5.710 11.339 1.00 87.38 185 THR A O 1
ATOM 1549 N N . HIS A 1 186 ? -12.978 4.802 9.289 1.00 84.81 186 HIS A N 1
ATOM 1550 C CA . HIS A 1 186 ? -14.302 4.223 9.486 1.00 84.81 186 HIS A CA 1
ATOM 1551 C C . HIS A 1 186 ? -14.294 3.136 10.570 1.00 84.81 186 HIS A C 1
ATOM 1553 O O . HIS A 1 186 ? -15.119 3.169 11.481 1.00 84.81 186 HIS A O 1
ATOM 1559 N N . PHE A 1 187 ? -13.304 2.244 10.536 1.00 90.00 187 PHE A N 1
ATOM 1560 C CA . PHE A 1 187 ? -13.099 1.211 11.549 1.00 90.00 187 PHE A CA 1
ATOM 1561 C C . PHE A 1 187 ? -12.973 1.791 12.968 1.00 90.00 187 PHE A C 1
ATOM 1563 O O . PHE A 1 187 ? -13.663 1.347 13.886 1.00 90.00 187 PHE A O 1
ATOM 1570 N N . ILE A 1 188 ? -12.156 2.836 13.147 1.00 87.94 188 ILE A N 1
ATOM 1571 C CA . ILE A 1 188 ? -11.990 3.507 14.446 1.00 87.94 188 ILE A CA 1
ATOM 1572 C C . ILE A 1 188 ? -13.314 4.108 14.935 1.00 87.94 188 ILE A C 1
ATOM 1574 O O . ILE A 1 188 ? -13.612 4.030 16.128 1.00 87.94 188 ILE A O 1
ATOM 1578 N N . LYS A 1 189 ? -14.104 4.717 14.039 1.00 84.44 189 LYS A N 1
ATOM 1579 C CA . LYS A 1 189 ? -15.408 5.299 14.392 1.00 84.44 189 LYS A CA 1
ATOM 1580 C C . LYS A 1 189 ? -16.387 4.234 14.882 1.00 84.44 189 LYS A C 1
ATOM 1582 O O . LYS A 1 189 ? -17.016 4.457 15.910 1.00 84.44 189 LYS A O 1
ATOM 1587 N N . ILE A 1 190 ? -16.466 3.092 14.194 1.00 85.12 190 ILE A N 1
ATOM 1588 C CA . ILE A 1 190 ? -17.358 1.989 14.579 1.00 85.12 190 ILE A CA 1
ATOM 1589 C C . ILE A 1 190 ? -17.027 1.488 15.984 1.00 85.12 190 ILE A C 1
ATOM 1591 O O . ILE A 1 190 ? -17.905 1.471 16.841 1.00 85.12 190 ILE A O 1
ATOM 1595 N N . ILE A 1 191 ? -15.764 1.139 16.260 1.00 88.50 191 ILE A N 1
ATOM 1596 C CA . ILE A 1 191 ? -15.425 0.580 17.579 1.00 88.50 191 ILE A CA 1
ATOM 1597 C C . ILE A 1 191 ? -15.645 1.615 18.687 1.00 88.50 191 ILE A C 1
ATOM 1599 O O . ILE A 1 191 ? -16.111 1.264 19.767 1.00 88.50 191 ILE A O 1
ATOM 1603 N N . ARG A 1 192 ? -15.353 2.899 18.437 1.00 87.06 192 ARG A N 1
ATOM 1604 C CA . ARG A 1 192 ? -15.660 3.955 19.414 1.00 87.06 192 ARG A CA 1
ATOM 1605 C C . ARG A 1 192 ? -17.154 4.030 19.727 1.00 87.06 192 ARG A C 1
ATOM 1607 O O . ARG A 1 192 ? -17.484 4.088 20.904 1.00 87.06 192 ARG A O 1
ATOM 1614 N N . GLY A 1 193 ? -18.012 3.974 18.705 1.00 82.06 193 GLY A N 1
ATOM 1615 C CA . GLY A 1 193 ? -19.467 3.956 18.876 1.00 82.06 193 GLY A CA 1
ATOM 1616 C C . GLY A 1 193 ? -19.928 2.799 19.760 1.00 82.06 193 GLY A C 1
ATOM 1617 O O . GLY A 1 193 ? -20.571 3.040 20.775 1.00 82.06 193 GLY A O 1
ATOM 1618 N N . ILE A 1 194 ? -19.485 1.575 19.452 1.00 84.44 194 ILE A N 1
ATOM 1619 C CA . ILE A 1 194 ? -19.808 0.373 20.241 1.00 84.44 194 ILE A CA 1
ATOM 1620 C C . ILE A 1 194 ? -19.381 0.547 21.703 1.00 84.44 194 ILE A C 1
ATOM 1622 O O . ILE A 1 194 ? -20.166 0.331 22.619 1.00 84.44 194 ILE A O 1
ATOM 1626 N N . VAL A 1 195 ? -18.140 0.983 21.945 1.00 84.25 195 VAL A N 1
ATOM 1627 C CA . VAL A 1 195 ? -17.635 1.168 23.314 1.00 84.25 195 VAL A CA 1
ATOM 1628 C C . VAL A 1 195 ? -18.440 2.227 24.074 1.00 84.25 195 VAL A C 1
ATOM 1630 O O . VAL A 1 195 ? -18.701 2.053 25.264 1.00 84.25 195 VAL A O 1
ATOM 1633 N N . ASP A 1 196 ? -18.812 3.328 23.422 1.00 83.50 196 ASP A N 1
ATOM 1634 C CA . ASP A 1 196 ? -19.577 4.399 24.058 1.00 83.50 196 ASP A CA 1
ATOM 1635 C C . ASP A 1 196 ? -21.019 3.962 24.375 1.00 83.50 196 ASP A C 1
ATOM 1637 O O . ASP A 1 196 ? -21.496 4.221 25.482 1.00 83.50 196 ASP A O 1
ATOM 1641 N N . GLU A 1 197 ? -21.681 3.237 23.469 1.00 79.25 197 GLU A N 1
ATOM 1642 C CA . GLU A 1 197 ? -23.016 2.662 23.687 1.00 79.25 197 GLU A CA 1
ATOM 1643 C C . GLU A 1 197 ? -23.029 1.665 24.851 1.00 79.25 197 GLU A C 1
ATOM 1645 O O . GLU A 1 197 ? -23.884 1.768 25.736 1.00 79.25 197 GLU A O 1
ATOM 1650 N N . THR A 1 198 ? -22.043 0.765 24.925 1.00 77.75 198 THR A N 1
ATOM 1651 C CA . THR A 1 198 ? -21.926 -0.201 26.028 1.00 77.75 198 THR A CA 1
ATOM 1652 C C . THR A 1 198 ? -21.752 0.500 27.375 1.00 77.75 198 THR A C 1
ATOM 1654 O O . THR A 1 198 ? -22.445 0.167 28.336 1.00 77.75 198 THR A O 1
ATOM 1657 N N . ILE A 1 199 ? -20.904 1.536 27.452 1.00 73.81 199 ILE A N 1
ATOM 1658 C CA . ILE A 1 199 ? -20.719 2.328 28.681 1.00 73.81 199 ILE A CA 1
ATOM 1659 C C . ILE A 1 199 ? -22.034 2.994 29.116 1.00 73.81 199 ILE A C 1
ATOM 1661 O O . ILE A 1 199 ? -22.334 3.061 30.311 1.00 73.81 199 ILE A O 1
ATOM 1665 N N . VAL A 1 200 ? -22.813 3.528 28.172 1.00 72.00 200 VAL A N 1
ATOM 1666 C CA . VAL A 1 200 ? -24.116 4.139 28.473 1.00 72.00 200 VAL A CA 1
ATOM 1667 C C . VAL A 1 200 ? -25.105 3.081 28.964 1.00 72.00 200 VAL A C 1
ATOM 1669 O O . VAL A 1 200 ? -25.764 3.302 29.981 1.00 72.00 200 VAL A O 1
ATOM 1672 N N . GLY A 1 201 ? -25.166 1.924 28.303 1.00 68.69 201 GLY A N 1
ATOM 1673 C CA . GLY A 1 201 ? -26.001 0.792 28.706 1.00 68.69 201 GLY A CA 1
ATOM 1674 C C . GLY A 1 201 ? -25.694 0.307 30.124 1.00 68.69 201 GLY A C 1
ATOM 1675 O O . GLY A 1 201 ? -26.610 0.182 30.937 1.00 68.69 201 GLY A O 1
ATOM 1676 N N . GLU A 1 202 ? -24.415 0.127 30.463 1.00 73.75 202 GLU A N 1
ATOM 1677 C CA . GLU A 1 202 ? -23.971 -0.256 31.811 1.00 73.75 202 GLU A CA 1
ATOM 1678 C C . GLU A 1 202 ? -24.361 0.788 32.864 1.00 73.75 202 GLU A C 1
ATOM 1680 O O . GLU A 1 202 ? -24.888 0.440 33.922 1.00 73.75 202 GLU A O 1
ATOM 1685 N N . LYS A 1 203 ? -24.165 2.082 32.575 1.00 71.50 203 LYS A N 1
ATOM 1686 C CA . LYS A 1 203 ? -24.576 3.170 33.479 1.00 71.50 203 LYS A CA 1
ATOM 1687 C C . LYS A 1 203 ? -26.087 3.182 33.708 1.00 71.50 203 LYS A C 1
ATOM 1689 O O . LYS A 1 203 ? -26.525 3.349 34.844 1.00 71.50 203 LYS A O 1
ATOM 1694 N N . LEU A 1 204 ? -26.881 3.000 32.653 1.00 70.12 204 LEU A N 1
ATOM 1695 C CA . LEU A 1 204 ? -28.341 2.935 32.748 1.00 70.12 204 LEU A CA 1
ATOM 1696 C C . LEU A 1 204 ? -28.808 1.692 33.514 1.00 70.12 204 LEU A C 1
ATOM 1698 O O . LEU A 1 204 ? -29.737 1.789 34.314 1.00 70.12 204 LEU A O 1
ATOM 1702 N N . ALA A 1 205 ? -28.160 0.545 33.310 1.00 66.12 205 ALA A N 1
ATOM 1703 C CA . ALA A 1 205 ? -28.438 -0.675 34.058 1.00 66.12 205 ALA A CA 1
ATOM 1704 C C . ALA A 1 205 ? -28.125 -0.491 35.549 1.00 66.12 205 ALA A C 1
ATOM 1706 O O . ALA A 1 205 ? -28.986 -0.771 36.376 1.00 66.12 205 ALA A O 1
ATOM 1707 N N . LEU A 1 206 ? -26.962 0.075 35.890 1.00 65.12 206 LEU A N 1
ATOM 1708 C CA . LEU A 1 206 ? -26.578 0.416 37.266 1.00 65.12 206 LEU A CA 1
ATOM 1709 C C . LEU A 1 206 ? -27.544 1.410 37.922 1.00 65.12 206 LEU A C 1
ATOM 1711 O O . LEU A 1 206 ? -27.837 1.297 39.107 1.00 65.12 206 LEU A O 1
ATOM 1715 N N . LEU A 1 207 ? -28.057 2.385 37.170 1.00 62.38 207 LEU A N 1
ATOM 1716 C CA . LEU A 1 207 ? -29.071 3.322 37.663 1.00 62.38 207 LEU A CA 1
ATOM 1717 C C . LEU A 1 207 ? -30.423 2.645 37.917 1.00 62.38 207 LEU A C 1
ATOM 1719 O O . LEU A 1 207 ? -31.116 3.031 38.852 1.00 62.38 207 LEU A O 1
ATOM 1723 N N . LYS A 1 208 ? -30.796 1.643 37.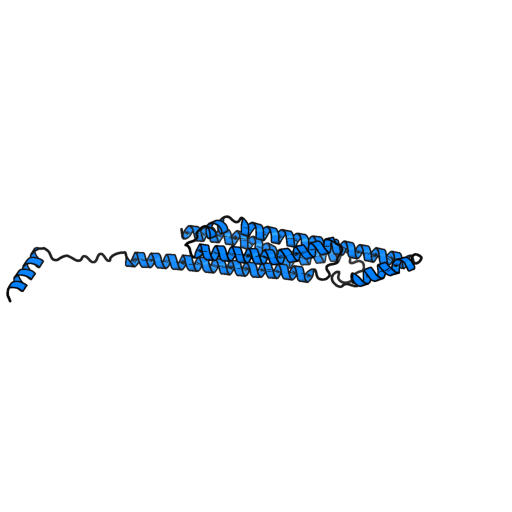112 1.00 57.38 208 LYS A N 1
ATOM 1724 C CA . LYS A 1 208 ? -32.026 0.858 37.302 1.00 57.38 208 LYS A CA 1
ATOM 1725 C C . LYS A 1 208 ? -31.906 -0.177 38.425 1.00 57.38 208 LYS A C 1
ATOM 1727 O O . LYS A 1 208 ? -32.902 -0.459 39.080 1.00 57.38 208 LYS A O 1
ATOM 1732 N N . THR A 1 209 ? -30.719 -0.747 38.639 1.00 54.38 209 THR A N 1
ATOM 1733 C CA . THR A 1 209 ? -30.451 -1.741 39.694 1.00 54.38 209 THR A CA 1
ATOM 1734 C C . THR A 1 209 ? -30.031 -1.119 41.021 1.00 54.38 209 THR A C 1
ATOM 1736 O O . THR A 1 209 ? -30.100 -1.794 42.047 1.00 54.38 209 THR A O 1
ATOM 1739 N N . ARG A 1 210 ? -29.674 0.174 41.046 1.00 52.19 210 ARG A N 1
ATOM 1740 C CA . ARG A 1 210 ? -29.774 1.005 42.250 1.00 52.19 210 ARG A CA 1
ATOM 1741 C C . ARG A 1 210 ? -31.248 1.107 42.621 1.00 52.19 210 ARG A C 1
ATOM 1743 O O . ARG A 1 210 ? -31.949 2.034 42.224 1.00 52.19 210 ARG A O 1
ATOM 1750 N N . ILE A 1 211 ? -31.706 0.099 43.355 1.00 48.59 211 ILE A N 1
ATOM 1751 C CA . ILE A 1 211 ? -32.932 0.110 44.139 1.00 48.59 211 ILE A CA 1
ATOM 1752 C C . ILE A 1 211 ? -33.080 1.518 44.719 1.00 48.59 211 ILE A C 1
ATOM 1754 O O . ILE A 1 211 ? -32.194 2.003 45.424 1.00 48.59 211 ILE A O 1
ATOM 1758 N N . ARG A 1 212 ? -34.186 2.194 44.389 1.00 48.12 212 ARG A N 1
ATOM 1759 C CA . ARG A 1 212 ? -34.676 3.270 45.243 1.00 48.12 212 ARG A CA 1
ATOM 1760 C C . ARG A 1 212 ? -34.815 2.628 46.616 1.00 48.12 212 ARG A C 1
ATOM 1762 O O . ARG A 1 212 ? -35.697 1.788 46.782 1.00 48.12 212 ARG A O 1
ATOM 1769 N N . GLU A 1 213 ? -33.979 3.012 47.572 1.00 42.66 213 GLU A N 1
ATOM 1770 C CA . GLU A 1 213 ? -34.317 2.937 48.992 1.00 42.66 213 GLU A CA 1
ATOM 1771 C C . GLU A 1 213 ? -35.531 3.857 49.215 1.00 42.66 213 GLU A C 1
ATOM 1773 O O . GLU A 1 213 ? -35.459 4.915 49.823 1.00 42.66 213 GLU A O 1
ATOM 1778 N N . GLY A 1 214 ? -36.672 3.503 48.626 1.00 44.44 214 GLY A N 1
ATOM 1779 C CA . GLY A 1 214 ? -37.934 3.801 49.251 1.00 44.44 214 GLY A CA 1
ATOM 1780 C C . GLY A 1 214 ? -37.968 2.856 50.429 1.00 44.44 214 GLY A C 1
ATOM 1781 O O . GLY A 1 214 ? -38.064 1.644 50.231 1.00 44.44 214 GLY A O 1
ATOM 1782 N N . SER A 1 215 ? -37.823 3.400 51.632 1.00 42.66 215 SER A N 1
ATOM 1783 C CA . SER A 1 215 ? -38.264 2.716 52.831 1.00 42.66 215 SER A CA 1
ATOM 1784 C C . SER A 1 215 ? -39.708 2.286 52.581 1.00 42.66 215 SER A C 1
ATOM 1786 O O . SER A 1 215 ? -40.647 3.078 52.632 1.00 42.66 215 SER A O 1
ATOM 1788 N N . PHE A 1 216 ? -39.907 1.010 52.262 1.00 46.50 216 PHE A N 1
ATOM 1789 C CA . PHE A 1 216 ? -41.132 0.377 52.695 1.00 46.50 216 PHE A CA 1
ATOM 1790 C C . PHE A 1 216 ? -40.962 0.273 54.203 1.00 46.50 216 PHE A C 1
ATOM 1792 O O . PHE A 1 216 ? -40.365 -0.680 54.704 1.00 46.50 216 PHE A O 1
ATOM 1799 N N . ASP A 1 217 ? -41.424 1.302 54.915 1.00 48.59 217 ASP A N 1
ATOM 1800 C CA . ASP A 1 217 ? -41.764 1.143 56.317 1.00 48.59 217 ASP A CA 1
ATOM 1801 C C . ASP A 1 217 ? -42.834 0.056 56.339 1.00 48.59 217 ASP A C 1
ATOM 1803 O O . ASP A 1 217 ? -44.016 0.298 56.083 1.00 48.59 217 ASP A O 1
ATOM 1807 N N . LEU A 1 218 ? -42.394 -1.187 56.546 1.00 52.78 218 LEU A N 1
ATOM 1808 C CA . LEU A 1 218 ? -43.293 -2.262 56.908 1.00 52.78 218 LEU A CA 1
ATOM 1809 C C . LEU A 1 218 ? -44.047 -1.747 58.138 1.00 52.78 218 LEU A C 1
ATOM 1811 O O . LEU A 1 218 ? -43.396 -1.367 59.119 1.00 52.78 218 LEU A O 1
ATOM 1815 N N . PRO A 1 219 ? -45.388 -1.660 58.087 1.00 51.72 219 PRO A N 1
ATOM 1816 C CA . PRO A 1 219 ? -46.155 -1.161 59.211 1.00 51.72 219 PRO A CA 1
ATOM 1817 C C . PRO A 1 219 ? -45.741 -1.945 60.451 1.00 51.72 219 PRO A C 1
ATOM 1819 O O . PRO A 1 219 ? -45.625 -3.172 60.407 1.00 51.72 219 PRO A O 1
ATOM 1822 N N . SER A 1 220 ? -45.471 -1.230 61.547 1.00 54.81 220 SER A N 1
ATOM 1823 C CA . SER A 1 220 ? -45.049 -1.862 62.799 1.00 54.81 220 SER A CA 1
ATOM 1824 C C . SER A 1 220 ? -45.995 -3.020 63.134 1.00 54.81 220 SER A C 1
ATOM 1826 O O . SER A 1 220 ? -47.191 -2.938 62.858 1.00 54.81 220 SER A O 1
ATOM 1828 N N . PHE A 1 221 ? -45.501 -4.091 63.756 1.00 55.09 221 PHE A N 1
ATOM 1829 C CA . PHE A 1 221 ? -46.304 -5.281 64.083 1.00 55.09 221 PHE A CA 1
ATOM 1830 C C . PHE A 1 221 ? -47.659 -4.942 64.757 1.00 55.09 221 PHE A C 1
ATOM 1832 O O . PHE A 1 221 ? -48.671 -5.601 64.530 1.00 55.09 221 PHE A O 1
ATOM 1839 N N . ARG A 1 222 ? -47.729 -3.827 65.506 1.00 57.53 222 ARG A N 1
ATOM 1840 C CA . ARG A 1 222 ? -48.977 -3.281 66.076 1.00 57.53 222 ARG A CA 1
ATOM 1841 C C . ARG A 1 222 ? -49.995 -2.776 65.041 1.00 57.53 222 ARG A C 1
ATOM 1843 O O . ARG A 1 222 ? -51.194 -2.897 65.278 1.00 57.53 222 ARG A O 1
ATOM 1850 N N . GLN A 1 223 ? -49.554 -2.179 63.936 1.00 58.59 223 GLN A N 1
ATOM 1851 C CA . GLN A 1 223 ? -50.414 -1.741 62.829 1.00 58.59 223 GLN A CA 1
ATOM 1852 C C . GLN A 1 223 ? -50.941 -2.935 62.019 1.00 58.59 223 GLN A C 1
ATOM 1854 O O . GLN A 1 223 ? -52.113 -2.925 61.649 1.00 58.59 223 GLN A O 1
ATOM 1859 N N . TYR A 1 224 ? -50.134 -3.986 61.833 1.00 57.69 224 TYR A N 1
ATOM 1860 C CA . TYR A 1 224 ? -50.568 -5.229 61.181 1.00 57.69 224 TYR A CA 1
ATOM 1861 C C . TYR A 1 224 ? -51.670 -5.948 61.985 1.00 57.69 224 TYR A C 1
ATOM 1863 O O . TYR A 1 224 ? -52.729 -6.261 61.448 1.00 57.69 224 TYR A O 1
ATOM 1871 N N . MET A 1 225 ? -51.501 -6.076 63.308 1.00 58.16 225 MET A N 1
ATOM 1872 C CA . MET A 1 225 ? -52.515 -6.676 64.196 1.00 58.16 225 MET A CA 1
ATOM 1873 C C . MET A 1 225 ? -53.835 -5.875 64.256 1.00 58.16 225 MET A C 1
ATOM 1875 O O . MET A 1 225 ? -54.920 -6.442 64.423 1.00 58.16 225 MET A O 1
ATOM 1879 N N . LYS A 1 226 ? -53.786 -4.540 64.106 1.00 63.97 226 LYS A N 1
ATOM 1880 C CA . LYS A 1 226 ? -54.999 -3.702 63.992 1.00 63.97 226 LYS A CA 1
ATOM 1881 C C . LYS A 1 226 ? -55.751 -3.938 62.679 1.00 63.97 226 LYS A C 1
ATOM 1883 O O . LYS A 1 226 ? -56.979 -3.872 62.669 1.00 63.97 226 LYS A O 1
ATOM 1888 N N . LEU A 1 227 ? -55.034 -4.212 61.591 1.00 56.88 227 LEU A N 1
ATOM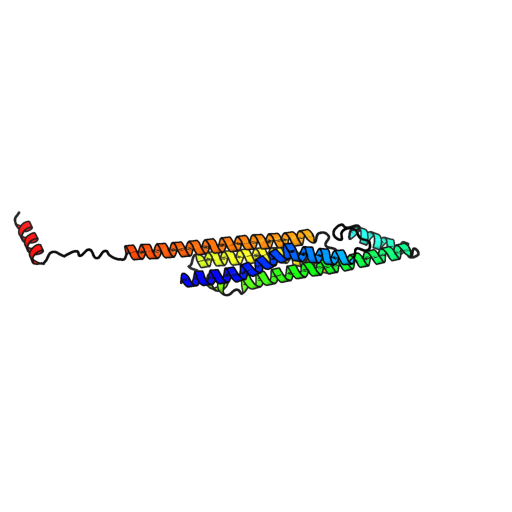 1889 C CA . LEU A 1 227 ? -55.628 -4.565 60.302 1.00 56.88 227 LEU A CA 1
ATOM 1890 C C . LEU A 1 227 ? -56.264 -5.965 60.330 1.00 56.88 227 LEU A C 1
ATOM 1892 O O . LEU A 1 227 ? -57.406 -6.102 59.912 1.00 56.88 227 LEU A O 1
ATOM 1896 N N . GLU A 1 228 ? -55.627 -6.980 60.920 1.00 52.59 228 GLU A N 1
ATOM 1897 C CA . GLU A 1 228 ? -56.254 -8.313 61.050 1.00 52.59 228 GLU A CA 1
ATOM 1898 C C . GLU A 1 228 ? -57.516 -8.302 61.927 1.00 52.59 228 GLU A C 1
ATOM 1900 O O . GLU A 1 228 ? -58.543 -8.885 61.576 1.00 52.59 228 GLU A O 1
ATOM 1905 N N . SER A 1 229 ? -57.485 -7.584 63.053 1.00 57.28 229 SER A N 1
ATOM 1906 C CA . SER A 1 229 ? -58.645 -7.482 63.954 1.00 57.28 229 SER A CA 1
ATOM 1907 C C . SER A 1 229 ? -59.817 -6.674 63.380 1.00 57.28 229 SER A C 1
ATOM 1909 O O . SER A 1 229 ? -60.944 -6.818 63.858 1.00 57.28 229 SER A O 1
ATOM 1911 N N . SER A 1 230 ? -59.582 -5.844 62.358 1.00 55.50 230 SER A N 1
ATOM 1912 C CA . SER A 1 230 ? -60.641 -5.115 61.643 1.00 55.50 230 SER A CA 1
ATOM 1913 C C . SER A 1 230 ? -61.201 -5.885 60.445 1.00 55.50 230 SER A C 1
ATOM 1915 O O . SER A 1 230 ? -62.351 -5.659 60.075 1.00 55.50 230 SER A O 1
ATOM 1917 N N . VAL A 1 231 ? -60.445 -6.836 59.892 1.00 54.47 231 VAL A N 1
ATOM 1918 C CA . VAL A 1 231 ? -60.916 -7.746 58.836 1.00 54.47 231 VAL A CA 1
ATOM 1919 C C . VAL A 1 231 ? -61.786 -8.871 59.414 1.00 54.47 231 VAL A C 1
ATOM 1921 O O . VAL A 1 231 ? -62.782 -9.234 58.801 1.00 54.47 231 VAL A O 1
ATOM 1924 N N . ASN A 1 232 ? -61.512 -9.329 60.641 1.00 51.91 232 ASN A N 1
ATOM 1925 C CA . ASN A 1 232 ? -62.298 -10.371 61.327 1.00 51.91 232 ASN A CA 1
ATOM 1926 C C . ASN A 1 232 ? -63.580 -9.870 62.037 1.00 51.91 232 ASN A C 1
ATOM 1928 O O . ASN A 1 232 ? -64.164 -10.600 62.836 1.00 51.91 232 ASN A O 1
ATOM 1932 N N . LYS A 1 233 ? -64.021 -8.627 61.788 1.00 53.56 233 LYS A N 1
ATOM 1933 C CA . LYS A 1 233 ? -65.274 -8.055 62.335 1.00 53.56 233 LYS A CA 1
ATOM 1934 C C . LYS A 1 233 ? -66.387 -7.869 61.291 1.00 53.56 233 LYS A C 1
ATOM 1936 O O . LYS A 1 233 ? -67.302 -7.077 61.517 1.00 53.56 233 LYS A O 1
ATOM 1941 N N . LYS A 1 234 ? -66.328 -8.584 60.169 1.00 43.31 234 LYS A N 1
ATOM 1942 C CA . LYS A 1 234 ? -67.450 -8.710 59.230 1.00 43.31 234 LYS A CA 1
ATOM 1943 C C . LYS A 1 234 ? -67.948 -10.140 59.177 1.00 43.31 234 LYS A C 1
ATOM 1945 O O . LYS A 1 234 ? -67.085 -11.041 59.163 1.00 43.31 234 LYS A O 1
#

Secondary structure (DSSP, 8-state):
-HHHHHHHHHHHHHHHHHHHHHHHHIIIIIHHHHHHHHHHTTTTT-S-TTS-SS-HHHHHHHHHHGGGGTT-HHHHHHHHHHHHHHHHHHHHHHHHHHHHHHHHHHHHHHHHH-HHHHHHTS-SS-HHHHHHHHHHHHHHHHHHHHHHHHHHHHHHHHTT---S-HHHHHHHHHHHHHHHHHHHHHHHHHHHHHHHHHHHHHHHHHHHHS-------PPPHHHHHHHHHHHTT-

Foldseek 3Di:
DLVLLVVLLVVLLVVLVVLLVVLLCCLPPVLVVLLVVLVVVPVPDDDDLLDDPDAPVRLVVCVVCVVVPPVPPVSVVVNVVVVVSLVSLLVSLLVLLVVLLVSLVVSLVCLVPVPSLCVQLVDPPDPSNVLSVVLSVVLNVLSVVLSVVSVVVSVCSVVSHRDSCSVVNSVVSNVSSVVNSVSSVVSSVVVVVVSVVVVVVVVVVVVVVPPPPPPPPVPPPVVVVVVVVVVVPD

Organism: Mycoplasma haemofelis (strain Langford 1) (NCBI:txid941640)

Radius of gyration: 34.35 Å; chains: 1; bounding box: 96×33×109 Å